Protein AF-0000000072196359 (afdb_homodimer)

Secondary struc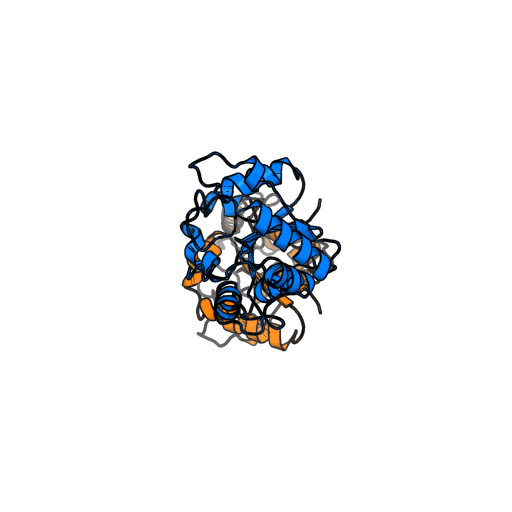ture (DSSP, 8-state):
--EEEEEEE--SS--HHHHHHHHTTTTSSEEEEEE--STT-STTS--HHHHHHHHHHHHHHHT-TTEEE--HHHHH--TT-PPPHHHHHHHHHHHTTTSEEEEEE-HHHHHTGGGSTTHHHHHHHSEEEE---SS---HHHHHHHHHTT---TTTS-HHHHHHHHHTTTT-------/--EEEEEEE--SS--HHHHHHHHTTTTSSEEEEEE-SS---STTS--HHHHHHHHHHHHHHHT-TTEEE--HHHHH--TT-PPPHHHHHHHHHHHTTTSEEEEEE-HHHHHTGGGSTTHHHHHHHSEEEE---SS---HHHHHHHHHTT---TTTS-HHHHHHHHHTTTT-------

Sequence (354 aa):
MKKIAIFGSAFNPPSLGHKSVIESLGHFDLVLLEPSIAHAWGKEMLDYPTRCKLVDAFIKDLGLSNVQRSNVEQALYQPGQSVTTYALLNKIQEIHSTDDLTFVIGPDNFFKFAKFYKAQEITERWTVMACPEKIKIRSTDIRKALMEGKDISAFTTLTVSELLLNEGLYRETLSGNMKKIAIFGSAFNPPSLGHKSVIESLGHFDLVLLEPSIAHAWGKEMLDYPTRCKLVDAFIKDLGLSNVQRSNVEQALYQPGQSVTTYALLNKIQEIHSTDDLTFVIGPDNFFKFAKFYKAQEITERWTVMACPEKIKIRSTDIRKALMEGKDISAFTTLTVSELLLNEGLYRETLSGN

InterPro domains:
  IPR004821 Cytidyltransferase-like domain [PF01467] (6-144)
  IPR005248 Nicotinate/nicotinamide nucleotide adenylyltransferase [PTHR39321] (1-171)
  IPR005248 Nicotinate/nicotinamide nucleotide adenylyltransferase [cd02165] (4-170)
  IPR014729 Rossmann-like alpha/beta/alpha sandwich fold [G3DSA:3.40.50.620] (1-177)

Radius of gyration: 23.65 Å; Cα contacts (8 Å, |Δi|>4): 579; chains: 2; bounding box: 36×83×62 Å

Solvent-accessible surface area (backbone atoms only — not comparable to full-atom values): 19510 Å² total; per-residue (Å²): 118,50,42,33,36,36,41,61,41,66,42,70,47,68,22,40,14,56,47,40,40,57,64,71,50,68,61,38,64,31,34,34,38,30,56,52,56,55,85,45,92,48,96,83,46,73,54,60,71,60,32,49,52,42,49,52,37,44,48,59,67,67,67,51,89,43,55,44,81,42,61,62,48,62,74,65,55,44,92,98,45,73,74,48,69,51,58,48,51,52,52,50,38,65,77,41,70,74,40,47,55,30,42,42,41,44,46,71,53,53,79,50,37,81,73,40,72,59,35,68,60,44,35,60,73,29,30,39,33,26,39,30,52,82,37,92,38,50,32,67,56,46,45,52,27,46,57,68,72,44,86,48,73,89,36,30,50,70,59,35,46,49,49,39,60,76,67,50,54,73,43,77,78,75,70,73,118,120,50,42,34,36,36,41,62,43,66,41,69,47,71,22,41,14,56,48,40,39,57,65,70,50,70,61,38,68,30,34,34,38,30,56,53,54,54,84,44,91,50,97,83,43,71,56,59,71,60,31,50,51,42,48,52,35,43,48,60,66,66,68,51,90,41,55,45,81,43,61,61,50,64,73,66,54,44,93,99,43,74,75,48,69,51,58,50,52,51,53,51,38,65,78,40,69,75,40,46,56,29,43,41,42,44,47,72,52,54,80,49,36,80,74,41,74,59,34,67,60,43,34,60,73,30,29,38,30,26,39,29,54,82,37,92,40,48,33,67,57,45,47,52,28,45,58,68,72,44,86,48,72,89,37,30,52,69,59,35,45,50,50,40,61,76,67,51,55,73,42,76,79,76,70,73,121

Nearest PDB structures (foldseek):
  3h05-assembly1_B  TM=9.492E-01  e=2.062E-27  Vibrio parahaemolyticus
  3h05-assembly1_A  TM=9.873E-01  e=2.155E-25  Vibrio parahaemolyticus
  4wso-assembly2_B  TM=8.526E-01  e=4.943E-08  Burkholderia thailandensis E264
  1nup-assembly1_A  TM=8.118E-01  e=1.049E-08  Homo sapiens
  8qe8-assembly1_2  TM=8.078E-01  e=8.286E-08  Homo sapiens

pLDDT: mean 92.7, std 12.67, range [29.12, 98.88]

Foldseek 3Di:
DFEEEEEEDQCQPPWVLNVQQVVVCLPGQAYEYEHFQPVPDDPSGDHPVVRVVLVVLQVVLSVRPRYDYDCQNVVVDDPPDGDFPVNSVVSVCVVVVPYAYEYEDEPVCVVVQVVGDPSVVCVVRHHYYYDYRPDPADSVNQLVCLQVVHDCPNIGGDSSSCSCVVVVPSHPPCPPD/DFEEEEEEDQCQPPWVLNVQQVVVCLPGQAYEYEHFQPVADDPSGDHPVVRVVLVVLQVVQSVRPRYDYDCQNVVVDDPPDGDFPVNSVVSVCVVVVPYAYEYEDEPVCVVVQVVGDCSVVCVVRHHYYYDYRPDPADSVNQLVCLQVVHDCPNIGGDSSSCCCVVVVPSHPPCPPD

Structure (mmCIF, N/CA/C/O backbone):
data_AF-0000000072196359-model_v1
#
loop_
_entity.id
_entity.type
_entity.pdbx_description
1 polymer 'nicotinate-nucleotide adenylyltransferase'
#
loop_
_atom_site.group_PDB
_atom_site.id
_atom_site.type_symbol
_atom_site.label_atom_id
_atom_site.label_alt_id
_atom_site.label_comp_id
_atom_site.label_asym_id
_atom_site.label_entity_id
_atom_site.label_seq_id
_atom_site.pdbx_PDB_ins_code
_atom_site.Cartn_x
_atom_site.Cartn_y
_atom_site.Cartn_z
_atom_site.occupancy
_atom_site.B_iso_or_equiv
_atom_site.auth_seq_id
_atom_site.auth_comp_id
_atom_site.auth_asym_id
_atom_site.auth_atom_id
_atom_site.pdbx_PDB_model_num
ATOM 1 N N . MET A 1 1 ? 19.078 1.503 -2.498 1 90.5 1 MET A N 1
ATOM 2 C CA . MET A 1 1 ? 17.797 2.098 -2.852 1 90.5 1 MET A CA 1
ATOM 3 C C . MET A 1 1 ? 16.844 2.074 -1.662 1 90.5 1 MET A C 1
ATOM 5 O O . MET A 1 1 ? 16.609 1.02 -1.069 1 90.5 1 MET A O 1
ATOM 9 N N . LYS A 1 2 ? 16.375 3.271 -1.238 1 96.75 2 LYS A N 1
ATOM 10 C CA . LYS A 1 2 ? 15.523 3.373 -0.06 1 96.75 2 LYS A CA 1
ATOM 11 C C . LYS A 1 2 ? 14.055 3.182 -0.429 1 96.75 2 LYS A C 1
ATOM 13 O O . LYS A 1 2 ? 13.648 3.457 -1.562 1 96.75 2 LYS A O 1
ATOM 18 N N . LYS A 1 3 ? 13.383 2.619 0.542 1 98.56 3 LYS A N 1
ATOM 19 C CA . LYS A 1 3 ? 11.922 2.602 0.49 1 98.56 3 LYS A CA 1
ATOM 20 C C . LYS A 1 3 ? 11.328 3.799 1.23 1 98.56 3 LYS A C 1
ATOM 22 O O . LYS A 1 3 ? 11.469 3.912 2.451 1 98.56 3 LYS A O 1
ATOM 27 N N . ILE A 1 4 ? 10.633 4.684 0.482 1 98.81 4 ILE A N 1
ATOM 28 C CA . ILE A 1 4 ? 10.141 5.93 1.057 1 98.81 4 ILE A CA 1
ATOM 29 C C . ILE A 1 4 ? 8.609 5.969 0.978 1 98.81 4 ILE A C 1
ATOM 31 O O . ILE A 1 4 ? 8.039 5.746 -0.089 1 98.81 4 ILE A O 1
ATOM 35 N N . ALA A 1 5 ? 7.965 6.164 2.072 1 98.88 5 ALA A N 1
ATOM 36 C CA . ALA A 1 5 ? 6.52 6.379 2.125 1 98.88 5 ALA A CA 1
ATOM 37 C C . ALA A 1 5 ? 6.191 7.867 2.201 1 98.88 5 ALA A C 1
ATOM 39 O O . ALA A 1 5 ? 6.812 8.609 2.963 1 98.88 5 ALA A O 1
ATOM 40 N N . ILE A 1 6 ? 5.293 8.312 1.372 1 98.88 6 ILE A N 1
ATOM 41 C CA . ILE A 1 6 ? 4.801 9.688 1.378 1 98.88 6 ILE A CA 1
ATOM 42 C C . ILE A 1 6 ? 3.363 9.719 1.886 1 98.88 6 ILE A C 1
ATOM 44 O O . ILE A 1 6 ? 2.471 9.125 1.281 1 98.88 6 ILE A O 1
ATOM 48 N N . PHE A 1 7 ? 3.158 10.352 2.965 1 98.5 7 PHE A N 1
ATOM 49 C CA . PHE A 1 7 ? 1.842 10.5 3.574 1 98.5 7 PHE A CA 1
ATOM 50 C C . PHE A 1 7 ? 1.408 11.961 3.582 1 98.5 7 PHE A C 1
ATOM 52 O O . PHE A 1 7 ? 1.9 12.75 4.387 1 98.5 7 PHE A O 1
ATOM 59 N N . GLY A 1 8 ? 0.539 12.289 2.676 1 96.12 8 GLY A N 1
ATOM 60 C CA . GLY A 1 8 ? 0.007 13.633 2.555 1 96.12 8 GLY A CA 1
ATOM 61 C C . GLY A 1 8 ? -1.323 13.82 3.262 1 96.12 8 GLY A C 1
ATOM 62 O O . GLY A 1 8 ? -2.17 12.922 3.242 1 96.12 8 GLY A O 1
ATOM 63 N N . SER A 1 9 ? -1.46 14.93 3.818 1 95 9 SER A N 1
ATOM 64 C CA . SER A 1 9 ? -2.705 15.305 4.48 1 95 9 SER A CA 1
ATOM 65 C C . SER A 1 9 ? -2.756 16.797 4.766 1 95 9 SER A C 1
ATOM 67 O O . SER A 1 9 ? -1.733 17.484 4.703 1 95 9 SER A O 1
ATOM 69 N N . ALA A 1 10 ? -3.967 17.297 5.098 1 93.31 10 ALA A N 1
ATOM 70 C CA . ALA A 1 10 ? -4.082 18.688 5.52 1 93.31 10 ALA A CA 1
ATOM 71 C C . ALA A 1 10 ? -3.443 18.906 6.887 1 93.31 10 ALA A C 1
ATOM 73 O O . ALA A 1 10 ? -2.922 19.984 7.176 1 93.31 10 ALA A O 1
ATOM 74 N N . PHE A 1 11 ? -3.496 17.922 7.785 1 96 11 PHE A N 1
ATOM 75 C CA . PHE A 1 11 ? -2.992 18.031 9.148 1 96 11 PHE A CA 1
ATOM 76 C C . PHE A 1 11 ? -3.557 19.25 9.844 1 96 11 PHE A C 1
ATOM 78 O O . PHE A 1 11 ? -2.807 20.062 10.398 1 96 11 PHE A O 1
ATOM 85 N N . ASN A 1 12 ? -4.902 19.25 9.945 1 95.06 12 ASN A N 1
ATOM 86 C CA . ASN A 1 12 ? -5.574 20.453 10.414 1 95.06 12 ASN A CA 1
ATOM 87 C C . ASN A 1 12 ? -6.434 20.188 11.641 1 95.06 12 ASN A C 1
ATOM 89 O O . ASN A 1 12 ? -7.633 20.469 11.641 1 95.06 12 ASN A O 1
ATOM 93 N N . PRO A 1 13 ? -5.992 19.75 12.664 1 97 13 PRO A N 1
ATOM 94 C CA . PRO A 1 13 ? -4.594 19.484 13.023 1 97 13 PRO A CA 1
ATOM 95 C C . PRO A 1 13 ? -4.246 18 12.977 1 97 13 PRO A C 1
ATOM 97 O O . PRO A 1 13 ? -5.109 17.172 12.688 1 97 13 PRO A O 1
ATOM 100 N N . PRO A 1 14 ? -2.953 17.656 13.227 1 98.31 14 PRO A N 1
ATOM 101 C CA . PRO A 1 14 ? -2.596 16.234 13.344 1 98.31 14 PRO A CA 1
ATOM 102 C C . PRO A 1 14 ? -3.346 15.531 14.477 1 98.31 14 PRO A C 1
ATOM 104 O O . PRO A 1 14 ? -3.541 16.109 15.547 1 98.31 14 PRO A O 1
ATOM 107 N N . SER A 1 15 ? -3.793 14.328 14.258 1 98.5 15 SER A N 1
ATOM 108 C CA . SER A 1 15 ? -4.609 13.562 15.188 1 98.5 15 SER A CA 1
ATOM 109 C C . SER A 1 15 ? -3.98 12.203 15.484 1 98.5 15 SER A C 1
ATOM 111 O O . SER A 1 15 ? -3.006 11.812 14.836 1 98.5 15 SER A O 1
ATOM 113 N N . LEU A 1 16 ? -4.562 11.523 16.484 1 98.5 16 LEU A N 1
ATOM 114 C CA . LEU A 1 16 ? -4.109 10.172 16.781 1 98.5 16 LEU A CA 1
ATOM 115 C C . LEU A 1 16 ? -4.477 9.211 15.664 1 98.5 16 LEU A C 1
ATOM 117 O O . LEU A 1 16 ? -3.896 8.125 15.555 1 98.5 16 LEU A O 1
ATOM 121 N N . GLY A 1 17 ? -5.465 9.547 14.844 1 97.62 17 GLY A N 1
ATOM 122 C CA . GLY A 1 17 ? -5.699 8.805 13.617 1 97.62 17 GLY A CA 1
ATOM 123 C C . GLY A 1 17 ? -4.504 8.805 12.68 1 97.62 17 GLY A C 1
ATOM 124 O O . GLY A 1 17 ? -4.086 7.746 12.203 1 97.62 17 GLY A O 1
ATOM 125 N N . HIS A 1 18 ? -3.924 10 12.469 1 98.25 18 HIS A N 1
ATOM 126 C CA . HIS A 1 18 ? -2.703 10.102 11.672 1 98.25 18 HIS A CA 1
ATOM 127 C C . HIS A 1 18 ? -1.574 9.289 12.297 1 98.25 18 HIS A C 1
ATOM 129 O O . HIS A 1 18 ? -0.842 8.594 11.586 1 98.25 18 HIS A O 1
ATOM 135 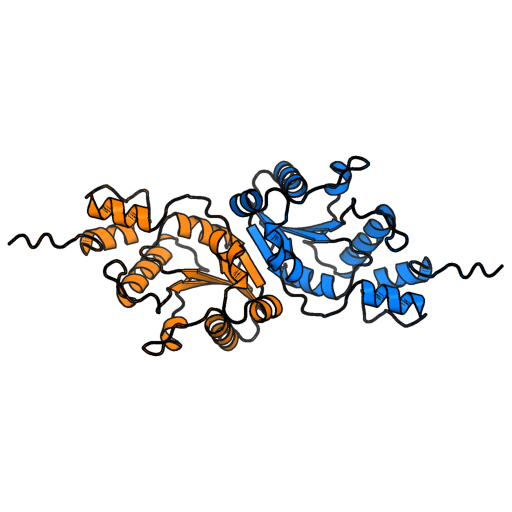N N . LYS A 1 19 ? -1.452 9.422 13.625 1 98.38 19 LYS A N 1
ATOM 136 C CA . LYS A 1 19 ? -0.413 8.703 14.352 1 98.38 19 LYS A CA 1
ATOM 137 C C . LYS A 1 19 ? -0.482 7.203 14.07 1 98.38 19 LYS A C 1
ATOM 139 O O . LYS A 1 19 ? 0.544 6.566 13.82 1 98.38 19 LYS A O 1
ATOM 144 N N . SER A 1 20 ? -1.706 6.691 14.133 1 97.5 20 SER A N 1
ATOM 145 C CA . SER A 1 20 ? -1.872 5.258 13.938 1 97.5 20 SER A CA 1
ATOM 146 C C . SER A 1 20 ? -1.405 4.828 12.555 1 97.5 20 SER A C 1
ATOM 148 O O . SER A 1 20 ? -0.82 3.754 12.398 1 97.5 20 SER A O 1
ATOM 150 N N . VAL A 1 21 ? -1.625 5.633 11.531 1 97.69 21 VAL A N 1
ATOM 151 C CA . VAL A 1 21 ? -1.174 5.34 10.18 1 97.69 21 VAL A CA 1
ATOM 152 C C . VAL A 1 21 ? 0.351 5.387 10.117 1 97.69 21 VAL A C 1
ATOM 154 O O . VAL A 1 21 ? 0.988 4.449 9.633 1 97.69 21 VAL A O 1
ATOM 157 N N . ILE A 1 22 ? 0.934 6.422 10.641 1 98.38 22 ILE A N 1
ATOM 158 C CA . ILE A 1 22 ? 2.375 6.645 10.578 1 98.38 22 ILE A CA 1
ATOM 159 C C . ILE A 1 22 ? 3.104 5.516 11.305 1 98.38 22 ILE A C 1
ATOM 161 O O . ILE A 1 22 ? 4.121 5.012 10.812 1 98.38 22 ILE A O 1
ATOM 165 N N . GLU A 1 23 ? 2.572 5.094 12.414 1 96.94 23 GLU A N 1
ATOM 166 C CA . GLU A 1 23 ? 3.189 4.027 13.203 1 96.94 23 GLU A CA 1
ATOM 167 C C . GLU A 1 23 ? 3.17 2.705 12.445 1 96.94 23 GLU A C 1
ATOM 169 O O . GLU A 1 23 ? 4.012 1.834 12.68 1 96.94 23 GLU A O 1
ATOM 174 N N . SER A 1 24 ? 2.244 2.535 11.555 1 96.5 24 SER A N 1
ATOM 175 C CA . SER A 1 24 ? 2.162 1.307 10.773 1 96.5 24 SER A CA 1
ATOM 176 C C . SER A 1 24 ? 3.211 1.287 9.672 1 96.5 24 SER A C 1
ATOM 178 O O . SER A 1 24 ? 3.41 0.262 9.016 1 96.5 24 SER A O 1
ATOM 180 N N . LEU A 1 25 ? 3.949 2.369 9.445 1 98 25 LEU A N 1
ATOM 181 C CA . LEU A 1 25 ? 4.879 2.518 8.336 1 98 25 LEU A CA 1
ATOM 182 C C . LEU A 1 25 ? 6.32 2.352 8.805 1 98 25 LEU A C 1
ATOM 184 O O . LEU A 1 25 ? 7.25 2.854 8.164 1 98 25 LEU A O 1
ATOM 188 N N . GLY A 1 26 ? 6.527 1.638 9.914 1 96.75 26 GLY A N 1
ATOM 189 C CA . GLY A 1 26 ? 7.844 1.48 10.508 1 96.75 26 GLY A CA 1
ATOM 190 C C . GLY A 1 26 ? 8.805 0.686 9.641 1 96.75 26 GLY A C 1
ATOM 191 O O . GLY A 1 26 ? 10.016 0.741 9.836 1 96.75 26 GLY A O 1
ATOM 192 N N . HIS A 1 27 ? 8.312 -0.068 8.688 1 97.12 27 HIS A N 1
ATOM 193 C CA . HIS A 1 27 ? 9.141 -0.92 7.84 1 97.12 27 HIS A CA 1
ATOM 194 C C . HIS A 1 27 ? 9.664 -0.155 6.625 1 97.12 27 HIS A C 1
ATOM 196 O O . HIS A 1 27 ? 10.344 -0.725 5.773 1 97.12 27 HIS A O 1
ATOM 202 N N . PHE A 1 28 ? 9.398 1.134 6.504 1 98.44 28 PHE A N 1
ATOM 203 C CA . PHE A 1 28 ? 9.984 2.002 5.488 1 98.44 28 PHE A CA 1
ATOM 204 C C . PHE A 1 28 ? 11.25 2.662 6.004 1 98.44 28 PHE A C 1
ATOM 206 O O . PHE A 1 28 ? 11.383 2.912 7.203 1 98.44 28 PHE A O 1
ATOM 213 N N . ASP A 1 29 ? 12.172 2.943 5.059 1 98.56 29 ASP A N 1
ATOM 214 C CA . ASP A 1 29 ? 13.414 3.623 5.418 1 98.56 29 ASP A CA 1
ATOM 215 C C . ASP A 1 29 ? 13.148 5.078 5.801 1 98.56 29 ASP A C 1
ATOM 217 O O . ASP A 1 29 ? 13.867 5.645 6.625 1 98.56 29 ASP A O 1
ATOM 221 N N . LEU A 1 30 ? 12.18 5.637 5.195 1 98.69 30 LEU A N 1
ATOM 222 C CA . LEU A 1 30 ? 11.828 7.043 5.387 1 98.69 30 LEU A CA 1
ATOM 223 C C . LEU A 1 30 ? 10.344 7.27 5.16 1 98.69 30 LEU A C 1
ATOM 225 O O . LEU A 1 30 ? 9.766 6.727 4.215 1 98.69 30 LEU A O 1
ATOM 229 N N . VAL A 1 31 ? 9.758 7.996 6.074 1 98.88 31 VAL A N 1
ATOM 230 C CA . VAL A 1 31 ? 8.367 8.43 5.941 1 98.88 31 VAL A CA 1
ATOM 231 C C . VAL A 1 31 ? 8.312 9.953 5.852 1 98.88 31 VAL A C 1
ATOM 233 O O . VAL A 1 31 ? 8.742 10.648 6.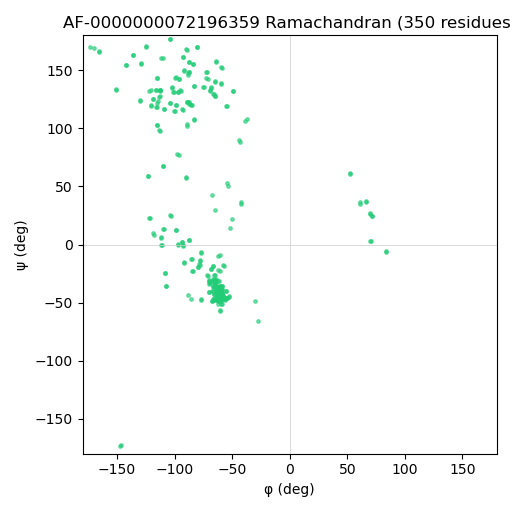77 1 98.88 31 VAL A O 1
ATOM 236 N N . LEU A 1 32 ? 7.812 10.445 4.742 1 98.88 32 LEU A N 1
ATOM 237 C CA . LEU A 1 32 ? 7.66 11.875 4.523 1 98.88 32 LEU A CA 1
ATOM 238 C C . LEU A 1 32 ? 6.219 12.312 4.766 1 98.88 32 LEU A C 1
ATOM 240 O O . LEU A 1 32 ? 5.305 11.883 4.062 1 98.88 32 LEU A O 1
ATOM 244 N N . LEU A 1 33 ? 6.016 13.125 5.766 1 98.81 33 LEU A N 1
ATOM 245 C CA . LEU A 1 33 ? 4.719 13.758 5.969 1 98.81 33 LEU A CA 1
ATOM 246 C C . LEU A 1 33 ? 4.605 15.039 5.148 1 98.81 33 LEU A C 1
ATOM 248 O O . LEU A 1 33 ? 5.398 15.961 5.32 1 98.81 33 LEU A O 1
ATOM 252 N N . GLU A 1 34 ? 3.654 15.094 4.262 1 98 34 GLU A N 1
ATOM 253 C CA . GLU A 1 34 ? 3.488 16.219 3.352 1 98 34 GLU A CA 1
ATOM 254 C C . GLU A 1 34 ? 2.207 17 3.656 1 98 34 GLU A C 1
ATOM 256 O O . GLU A 1 34 ? 1.123 16.609 3.215 1 98 34 GLU A O 1
ATOM 261 N N . PRO A 1 35 ? 2.299 18.125 4.41 1 96.12 35 PRO A N 1
ATOM 262 C CA . PRO A 1 35 ? 1.111 18.969 4.566 1 96.12 35 PRO A CA 1
ATOM 263 C C . PRO A 1 35 ? 0.658 19.594 3.252 1 96.12 35 PRO A C 1
ATOM 265 O O . PRO A 1 35 ? 1.469 20.188 2.535 1 96.12 35 PRO A O 1
ATOM 268 N N . SER A 1 36 ? -0.571 19.438 2.934 1 92.44 36 SER A N 1
ATOM 269 C CA . SER A 1 36 ? -1.094 20 1.693 1 92.44 36 SER A CA 1
ATOM 270 C C . SER A 1 36 ? -1.147 21.516 1.758 1 92.44 36 SER A C 1
ATOM 272 O O . SER A 1 36 ? -1.484 22.094 2.797 1 92.44 36 SER A O 1
ATOM 274 N N . ILE A 1 37 ? -0.666 22.172 0.772 1 85.81 37 ILE A N 1
ATOM 275 C CA . ILE A 1 37 ? -0.598 23.625 0.787 1 85.81 37 ILE A CA 1
ATOM 276 C C . ILE A 1 37 ? -1.919 24.219 0.29 1 85.81 37 ILE A C 1
ATOM 278 O O . ILE A 1 37 ? -2.357 25.266 0.763 1 85.81 37 ILE A O 1
ATOM 282 N N . ALA A 1 38 ? -2.568 23.672 -0.992 1 65.5 38 ALA A N 1
ATOM 283 C CA . ALA A 1 38 ? -3.641 24.375 -1.694 1 65.5 38 ALA A CA 1
ATOM 284 C C . ALA A 1 38 ? -4.875 24.516 -0.811 1 65.5 38 ALA A C 1
ATOM 286 O O . ALA A 1 38 ? -5.668 25.453 -0.979 1 65.5 38 ALA A O 1
ATOM 287 N N . HIS A 1 39 ? -5.5 23.469 -0.11 1 55.03 39 HIS A N 1
ATOM 288 C CA . HIS A 1 39 ? -6.914 23.719 0.155 1 55.03 39 HIS A CA 1
ATOM 289 C C . HIS A 1 39 ? -7.098 24.906 1.086 1 55.03 39 HIS A C 1
ATOM 291 O O . HIS A 1 39 ? -7.504 24.75 2.238 1 55.03 39 HIS A O 1
ATOM 297 N N . ALA A 1 40 ? -6.309 25.594 0.965 1 47.16 40 ALA A N 1
ATOM 298 C CA . ALA A 1 40 ? -6.195 26.828 1.752 1 47.16 40 ALA A CA 1
ATOM 299 C C . ALA A 1 4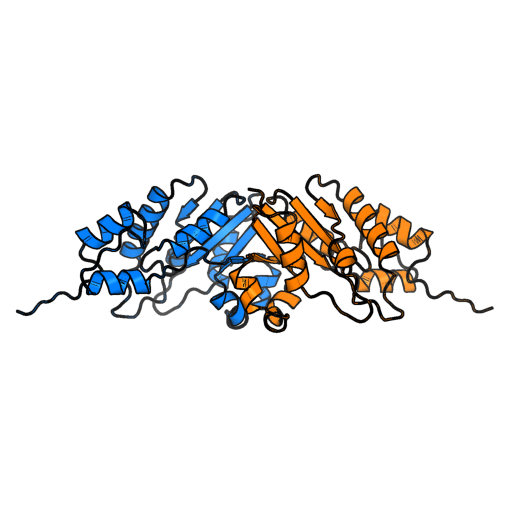0 ? -7.57 27.344 2.15 1 47.16 40 ALA A C 1
ATOM 301 O O . ALA A 1 40 ? -7.793 27.703 3.311 1 47.16 40 ALA A O 1
ATOM 302 N N . TRP A 1 41 ? -8.664 27.469 1.137 1 48.28 41 TRP A N 1
ATOM 303 C CA . TRP A 1 41 ? -9.492 28.672 1.141 1 48.28 41 TRP A CA 1
ATOM 304 C C . TRP A 1 41 ? -10.789 28.438 1.918 1 48.28 41 TRP A C 1
ATOM 306 O O . TRP A 1 41 ? -11.508 27.469 1.661 1 48.28 41 TRP A O 1
ATOM 316 N N . GLY A 1 42 ? -10.562 28.484 3.311 1 53.62 42 GLY A N 1
ATOM 317 C CA . GLY A 1 42 ? -11.742 28.797 4.105 1 53.62 42 GLY A CA 1
ATOM 318 C C . GLY A 1 42 ? -11.414 29.078 5.562 1 53.62 42 GLY A C 1
ATOM 319 O O . GLY A 1 42 ? -10.25 29.047 5.961 1 53.62 42 GLY A O 1
ATOM 320 N N . LYS A 1 43 ? -12.359 29.562 6.23 1 58.47 43 LYS A N 1
ATOM 321 C CA . LYS A 1 43 ? -12.312 30.062 7.602 1 58.47 43 LYS A CA 1
ATOM 322 C C . LYS A 1 43 ? -11.906 28.969 8.578 1 58.47 43 LYS A C 1
ATOM 324 O O . LYS A 1 43 ? -11.297 29.234 9.617 1 58.47 43 LYS A O 1
ATOM 329 N N . GLU A 1 44 ? -11.844 27.641 8.062 1 73.56 44 GLU A N 1
ATOM 330 C CA . GLU A 1 44 ? -11.641 26.594 9.062 1 73.56 44 GLU A CA 1
ATOM 331 C C . GLU A 1 44 ? -10.266 25.953 8.906 1 73.56 44 GLU A C 1
ATOM 333 O O . GLU A 1 44 ? -9.844 25.156 9.75 1 73.56 44 GLU A O 1
ATOM 338 N N . MET A 1 45 ? -9.5 26.469 8.055 1 85.62 45 MET A N 1
ATOM 339 C CA . MET A 1 45 ? -8.18 25.875 7.875 1 85.62 45 MET A CA 1
ATOM 340 C C . MET A 1 45 ? -7.082 26.844 8.305 1 85.62 45 MET A C 1
ATOM 342 O O . MET A 1 45 ? -7.055 28 7.867 1 85.62 45 MET A O 1
ATOM 346 N N . LEU A 1 46 ? -6.277 26.328 9.258 1 91.69 46 LEU A N 1
ATOM 347 C CA . LEU A 1 46 ? -5.105 27.109 9.648 1 91.69 46 LEU A CA 1
ATOM 348 C C . LEU A 1 46 ? -4.188 27.344 8.461 1 91.69 46 LEU A C 1
ATOM 350 O O . LEU A 1 46 ? -4.195 26.578 7.496 1 91.69 46 LEU A O 1
ATOM 354 N N . ASP A 1 47 ? -3.465 28.453 8.547 1 91.31 47 ASP A N 1
ATOM 355 C CA . ASP A 1 47 ? -2.529 28.734 7.461 1 91.31 47 ASP A CA 1
ATOM 356 C C . ASP A 1 47 ? -1.433 27.672 7.391 1 91.31 47 ASP A C 1
ATOM 358 O O . ASP A 1 47 ? -1.21 26.938 8.352 1 91.31 47 ASP A O 1
ATOM 362 N N . TYR A 1 48 ? -0.832 27.547 6.223 1 92.75 48 TYR A N 1
ATOM 363 C CA . TYR A 1 48 ? 0.149 26.5 5.926 1 92.75 48 TYR A CA 1
ATOM 364 C C . TYR A 1 48 ? 1.3 26.531 6.922 1 92.75 48 TYR A C 1
ATOM 366 O O . TYR A 1 48 ? 1.67 25.5 7.488 1 92.75 48 TYR A O 1
ATOM 374 N N . PRO A 1 49 ? 1.952 27.719 7.27 1 94.62 49 PRO A N 1
ATOM 375 C CA . PRO A 1 49 ? 3.057 27.734 8.227 1 94.62 49 PRO A CA 1
ATOM 376 C C . PRO A 1 49 ? 2.654 27.188 9.602 1 94.62 49 PRO A C 1
ATOM 378 O O . PRO A 1 49 ? 3.426 26.469 10.234 1 94.62 49 PRO A O 1
ATOM 381 N N . THR A 1 50 ? 1.453 27.578 10.07 1 95.25 50 THR A N 1
ATOM 382 C CA . THR A 1 50 ? 0.975 27.078 11.359 1 95.25 50 THR A CA 1
ATOM 383 C C . THR A 1 50 ? 0.802 25.562 11.328 1 95.25 50 THR A C 1
ATOM 385 O O . THR A 1 50 ? 1.182 24.875 12.273 1 95.25 50 THR A O 1
ATOM 388 N N . ARG A 1 51 ? 0.265 25.078 10.289 1 96.25 51 ARG A N 1
ATOM 389 C CA . ARG A 1 51 ? 0.075 23.641 10.172 1 96.25 51 ARG A CA 1
ATOM 390 C C . ARG A 1 51 ? 1.415 22.906 10.102 1 96.25 51 ARG A C 1
ATOM 392 O O . ARG A 1 51 ? 1.569 21.828 10.656 1 96.25 51 ARG A O 1
ATOM 399 N N . CYS A 1 52 ? 2.387 23.469 9.469 1 97.25 52 CYS A N 1
ATOM 400 C CA . CYS A 1 52 ? 3.729 22.906 9.445 1 97.25 52 CYS A CA 1
ATOM 401 C C . CYS A 1 52 ? 4.312 22.812 10.852 1 97.25 52 CYS A C 1
ATOM 403 O O . CYS A 1 52 ? 4.934 21.812 11.203 1 97.25 52 CYS A O 1
ATOM 405 N N . LYS A 1 53 ? 4.098 23.891 11.562 1 97.94 53 LYS A N 1
ATOM 406 C CA . LYS A 1 53 ? 4.551 23.891 12.953 1 97.94 53 LYS A CA 1
ATOM 407 C C . LYS A 1 53 ? 3.914 22.766 13.75 1 97.94 53 LYS A C 1
ATOM 409 O O . LYS A 1 53 ? 4.586 22.094 14.539 1 97.94 53 LYS A O 1
ATOM 414 N N . LEU A 1 54 ? 2.637 22.562 13.547 1 98.44 54 LEU A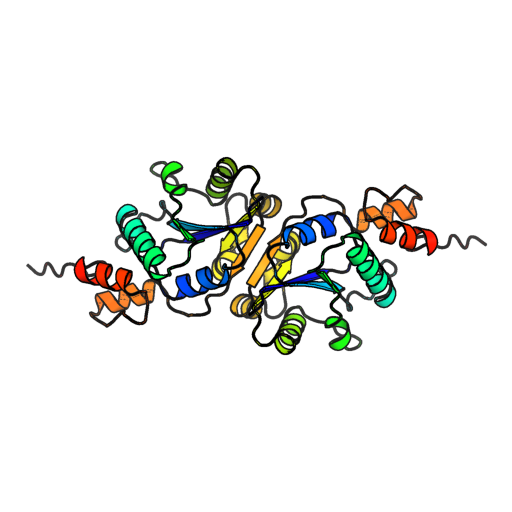 N 1
ATOM 415 C CA . LEU A 1 54 ? 1.927 21.484 14.219 1 98.44 54 LEU A CA 1
ATOM 416 C C . LEU A 1 54 ? 2.473 20.125 13.797 1 98.44 54 LEU A C 1
ATOM 418 O O . LEU A 1 54 ? 2.627 19.234 14.633 1 98.44 54 LEU A O 1
ATOM 422 N N . VAL A 1 55 ? 2.793 19.953 12.547 1 98.69 55 VAL A N 1
ATOM 423 C CA . VAL A 1 55 ? 3.326 18.688 12.047 1 98.69 55 VAL A CA 1
ATOM 424 C C . VAL A 1 55 ? 4.707 18.438 12.641 1 98.69 55 VAL A C 1
ATOM 426 O O . VAL A 1 55 ? 5.031 17.312 13.023 1 98.69 55 VAL A O 1
ATOM 429 N N . ASP A 1 56 ? 5.504 19.5 12.734 1 98.81 56 ASP A N 1
ATOM 430 C CA . ASP A 1 56 ? 6.824 19.359 13.344 1 98.81 56 ASP A CA 1
ATOM 431 C C . ASP A 1 56 ? 6.707 18.906 14.797 1 98.81 56 ASP A C 1
ATOM 433 O O . ASP A 1 56 ? 7.445 18.031 15.242 1 98.81 56 ASP A O 1
ATOM 437 N N . ALA A 1 57 ? 5.844 19.531 15.492 1 98.81 57 ALA A N 1
ATOM 438 C CA . ALA A 1 57 ? 5.598 19.125 16.875 1 98.81 57 ALA A CA 1
ATOM 439 C C . ALA A 1 57 ? 5.109 17.688 16.953 1 98.81 57 ALA A C 1
ATOM 441 O O . ALA A 1 57 ? 5.516 16.938 17.844 1 98.81 57 ALA A O 1
ATOM 442 N N . PHE A 1 58 ? 4.203 17.328 16.062 1 98.81 58 PHE A N 1
ATOM 443 C CA . PHE A 1 58 ? 3.652 15.977 15.969 1 98.81 58 PHE A CA 1
ATOM 444 C C . PHE A 1 58 ? 4.762 14.953 15.773 1 98.81 58 PHE A C 1
ATOM 446 O O . PHE A 1 58 ? 4.816 13.945 16.469 1 98.81 58 PHE A O 1
ATOM 453 N N . ILE A 1 59 ? 5.68 15.234 14.859 1 98.81 59 ILE A N 1
ATOM 454 C CA . ILE A 1 59 ? 6.801 14.352 14.547 1 98.81 59 ILE A CA 1
ATOM 455 C C . ILE A 1 59 ? 7.695 14.195 15.781 1 98.81 59 ILE A C 1
ATOM 457 O O . ILE A 1 59 ? 8.117 13.086 16.109 1 98.81 59 ILE A O 1
ATOM 461 N N . LYS A 1 60 ? 7.98 15.289 16.391 1 98.44 60 LYS A N 1
ATOM 462 C CA . LYS A 1 60 ? 8.789 15.25 17.609 1 98.44 60 LYS A CA 1
ATOM 463 C C . LYS A 1 60 ? 8.148 14.344 18.656 1 98.44 60 LYS A C 1
ATOM 465 O O . LYS A 1 60 ? 8.828 13.523 19.281 1 98.44 60 LYS A O 1
ATOM 470 N N . ASP A 1 61 ? 6.883 14.484 18.844 1 98.75 61 ASP A N 1
ATOM 471 C CA . ASP A 1 61 ? 6.145 13.703 19.828 1 98.75 61 ASP A CA 1
ATOM 472 C C . ASP A 1 61 ? 6.172 12.211 19.484 1 98.75 61 ASP A C 1
ATOM 474 O O . ASP A 1 61 ? 6.188 11.359 20.375 1 98.75 61 ASP A O 1
ATOM 478 N N . LEU A 1 62 ? 6.066 11.906 18.203 1 98.12 62 LEU A N 1
ATOM 479 C CA . LEU A 1 62 ? 6.074 10.516 17.766 1 98.12 62 LEU A CA 1
ATOM 480 C C . LEU A 1 62 ? 7.387 9.836 18.141 1 98.12 62 LEU A C 1
ATOM 482 O O . LEU A 1 62 ? 7.41 8.641 18.422 1 98.12 62 LEU A O 1
ATOM 486 N N . GLY A 1 63 ? 8.461 10.555 18.016 1 98 63 GLY A N 1
ATOM 487 C CA . GLY A 1 63 ? 9.766 10.047 18.391 1 98 63 GLY A CA 1
ATOM 488 C C . GLY A 1 63 ? 10.289 8.984 17.438 1 98 63 GLY A C 1
ATOM 489 O O . GLY A 1 63 ? 11.016 8.07 17.859 1 98 63 GLY A O 1
ATOM 490 N N . LEU A 1 64 ? 9.852 8.984 16.25 1 97.44 64 LEU A N 1
ATOM 491 C CA . LEU A 1 64 ? 10.289 8.039 15.234 1 97.44 64 LEU A CA 1
ATOM 492 C C . LEU A 1 64 ? 11.422 8.633 14.391 1 97.44 64 LEU A C 1
ATOM 494 O O . LEU A 1 64 ? 11.305 9.742 13.883 1 97.44 64 LEU A O 1
ATOM 498 N N . SER A 1 65 ? 12.461 7.895 14.195 1 97.56 65 SER A N 1
ATOM 499 C CA . SER A 1 65 ? 13.664 8.414 13.547 1 97.56 65 SER A CA 1
ATOM 500 C C . SER A 1 65 ? 13.5 8.461 12.031 1 97.56 65 SER A C 1
ATOM 502 O O . SER A 1 65 ? 14.25 9.156 11.344 1 97.56 65 SER A O 1
ATOM 504 N N . ASN A 1 66 ? 12.562 7.719 11.539 1 98.25 66 ASN A N 1
ATOM 505 C CA . ASN A 1 66 ? 12.438 7.633 10.086 1 98.25 66 ASN A CA 1
ATOM 506 C C . ASN A 1 66 ? 11.344 8.562 9.555 1 98.25 66 ASN A C 1
ATOM 508 O O . ASN A 1 66 ? 10.883 8.398 8.43 1 98.25 66 ASN A O 1
ATOM 512 N N . VAL A 1 67 ? 10.852 9.469 10.359 1 98.81 67 VAL A N 1
ATOM 513 C CA . VAL A 1 67 ? 9.758 10.344 9.953 1 98.81 67 VAL A CA 1
ATOM 514 C C . VAL A 1 67 ? 10.25 11.781 9.844 1 98.81 67 VAL A C 1
ATOM 516 O O . VAL A 1 67 ? 10.938 12.281 10.742 1 98.81 67 VAL A O 1
ATOM 519 N N . GLN A 1 68 ? 9.914 12.422 8.75 1 98.56 68 GLN A N 1
ATOM 520 C CA . GLN A 1 68 ? 10.266 13.82 8.516 1 98.56 68 GLN A CA 1
ATOM 521 C C . GLN A 1 68 ? 9.133 14.562 7.805 1 98.56 68 GLN A C 1
ATOM 523 O O . GLN A 1 68 ? 8.312 13.945 7.117 1 98.56 68 GLN A O 1
ATOM 528 N N . ARG A 1 69 ? 9.133 15.852 8.023 1 98.69 69 ARG A N 1
ATOM 529 C CA . ARG A 1 69 ? 8.188 16.656 7.258 1 98.69 69 ARG A CA 1
ATOM 530 C C . ARG A 1 69 ? 8.742 17 5.879 1 98.69 69 ARG A C 1
ATOM 532 O O . ARG A 1 69 ? 9.93 17.297 5.738 1 98.69 69 ARG A O 1
ATOM 539 N N . SER A 1 70 ? 7.91 16.875 4.898 1 98.19 70 SER A N 1
ATOM 540 C CA . SER A 1 70 ? 8.227 17.281 3.539 1 98.19 70 SER A CA 1
ATOM 541 C C . SER A 1 70 ? 7.629 18.656 3.225 1 98.19 70 SER A C 1
ATOM 543 O O . SER A 1 70 ? 6.516 18.969 3.654 1 98.19 70 SER A O 1
ATOM 545 N N . ASN A 1 71 ? 8.273 19.5 2.475 1 95.94 71 ASN A N 1
ATOM 546 C CA . ASN A 1 71 ? 7.77 20.812 2.049 1 95.94 71 ASN A CA 1
ATOM 547 C C . ASN A 1 71 ? 7.73 20.922 0.527 1 95.94 71 ASN A C 1
ATOM 549 O O . ASN A 1 71 ? 7.812 22.016 -0.019 1 95.94 71 ASN A O 1
ATOM 553 N N . VAL A 1 72 ? 7.68 19.844 -0.106 1 96.75 72 VAL A N 1
ATOM 554 C CA . VAL A 1 72 ? 7.742 19.797 -1.563 1 96.75 72 VAL A CA 1
ATOM 555 C C . VAL A 1 72 ? 6.527 20.516 -2.15 1 96.75 72 VAL A C 1
ATOM 557 O O . VAL A 1 72 ? 6.637 21.203 -3.168 1 96.75 72 VAL A O 1
ATOM 560 N N . GLU A 1 73 ? 5.395 20.344 -1.539 1 94.12 73 GLU A N 1
ATOM 561 C CA . GLU A 1 73 ? 4.215 21.047 -2.043 1 94.12 73 GLU A CA 1
ATOM 562 C C . GLU A 1 73 ? 4.41 22.547 -2.002 1 94.12 73 GLU A C 1
ATOM 564 O O . GLU A 1 73 ? 3.945 23.266 -2.889 1 94.12 73 GLU A O 1
ATOM 569 N N . GLN A 1 74 ? 5.039 23.016 -0.944 1 92.5 74 GLN A N 1
ATOM 570 C CA . GLN A 1 74 ? 5.324 24.438 -0.854 1 92.5 74 GLN A CA 1
ATOM 571 C C . GLN A 1 74 ? 6.188 24.906 -2.025 1 92.5 74 GLN A C 1
ATOM 573 O O . GLN A 1 74 ? 5.949 25.984 -2.59 1 92.5 74 GLN A O 1
ATOM 578 N N . ALA A 1 75 ? 7.09 24.109 -2.4 1 92.38 75 ALA A N 1
ATOM 579 C CA . ALA A 1 75 ? 8 24.438 -3.494 1 92.38 75 ALA A CA 1
ATOM 580 C C . ALA A 1 75 ? 7.273 24.422 -4.836 1 92.38 75 ALA A C 1
ATOM 582 O O . ALA A 1 75 ? 7.641 25.156 -5.762 1 92.38 75 ALA A O 1
ATOM 583 N N . LEU A 1 76 ? 6.234 23.656 -4.949 1 93.69 76 LEU A N 1
ATOM 584 C CA . LEU A 1 76 ? 5.5 23.484 -6.199 1 93.69 76 LEU A CA 1
ATOM 585 C C . LEU A 1 76 ? 4.352 24.484 -6.297 1 93.69 76 LEU A C 1
ATOM 587 O O . LEU A 1 76 ? 3.801 24.703 -7.383 1 93.69 76 LEU A O 1
ATOM 591 N N . TYR A 1 77 ? 4.09 25.031 -5.195 1 90.19 77 TYR A N 1
ATOM 592 C CA . TYR A 1 77 ? 2.879 25.844 -5.102 1 90.19 77 TYR A CA 1
ATOM 593 C C . TYR A 1 77 ? 2.98 27.078 -5.98 1 90.19 77 TYR A C 1
ATOM 595 O O . TYR A 1 77 ? 4.008 27.766 -5.984 1 90.19 77 TYR A O 1
ATOM 603 N N . GLN A 1 78 ? 1.968 27.266 -6.754 1 86.19 78 GLN A N 1
ATOM 604 C CA . GLN A 1 78 ? 1.713 28.5 -7.484 1 86.19 78 GLN A CA 1
ATOM 605 C C . GLN A 1 78 ? 0.351 29.078 -7.121 1 86.19 78 GLN A C 1
ATOM 607 O O . GLN A 1 78 ? -0.647 28.359 -7.07 1 86.19 78 GLN A O 1
ATOM 612 N N . PRO A 1 79 ? 0.345 30.359 -6.84 1 81.38 79 PRO A N 1
ATOM 613 C CA . PRO A 1 79 ? -0.918 30.969 -6.422 1 81.38 79 PRO A CA 1
ATOM 614 C C . PRO A 1 79 ? -2.076 30.625 -7.359 1 81.38 79 PRO A C 1
ATOM 616 O O . PRO A 1 79 ? -1.926 30.703 -8.578 1 81.38 79 PRO A O 1
ATOM 619 N N . GLY A 1 80 ? -3.15 30.234 -6.773 1 78.06 80 GLY A N 1
ATOM 620 C CA . GLY A 1 80 ? -4.352 29.938 -7.539 1 78.06 80 GLY A CA 1
ATOM 621 C C . GLY A 1 80 ? -4.367 28.547 -8.125 1 78.06 80 GLY A C 1
ATOM 622 O O . GLY A 1 80 ? -5.34 28.141 -8.766 1 78.06 80 GLY A O 1
ATOM 623 N N . GLN A 1 81 ? -3.277 27.875 -7.965 1 81.38 81 GLN A N 1
ATOM 624 C CA . GLN A 1 81 ? -3.217 26.531 -8.523 1 81.38 81 GLN A CA 1
ATOM 625 C C . GLN A 1 81 ? -3.076 25.484 -7.422 1 81.38 81 GLN A C 1
ATOM 627 O O . GLN A 1 81 ? -2.463 25.734 -6.383 1 81.38 81 GLN A O 1
ATOM 632 N N . SER A 1 82 ? -3.721 24.375 -7.637 1 85.44 82 SER A N 1
ATOM 633 C CA . SER A 1 82 ? -3.545 23.266 -6.719 1 85.44 82 SER A CA 1
ATOM 634 C C . SER A 1 82 ? -2.363 22.391 -7.129 1 85.44 82 SER A C 1
ATOM 636 O O . SER A 1 82 ? -2.025 22.312 -8.312 1 85.44 82 SER A O 1
ATOM 638 N N . VAL A 1 83 ? -1.749 21.891 -6.168 1 92 83 VAL A N 1
ATOM 639 C CA . VAL A 1 83 ? -0.69 20.922 -6.438 1 92 83 VAL A CA 1
ATOM 640 C C . VAL A 1 83 ? -1.285 19.516 -6.535 1 92 83 VAL A C 1
ATOM 642 O O . VAL A 1 83 ? -1.93 19.047 -5.594 1 92 83 VAL A O 1
ATOM 645 N N . THR A 1 84 ? -1.081 18.891 -7.621 1 94.56 84 THR A N 1
ATOM 646 C CA . THR A 1 84 ? -1.635 17.547 -7.809 1 94.56 84 THR A CA 1
ATOM 647 C C . THR A 1 84 ? -0.718 16.5 -7.195 1 94.56 84 THR A C 1
ATOM 649 O O . THR A 1 84 ? 0.482 16.734 -7.031 1 94.56 84 THR A O 1
ATOM 652 N N . THR A 1 85 ? -1.273 15.383 -6.848 1 96.81 85 THR A N 1
ATOM 653 C CA . THR A 1 85 ? -0.49 14.25 -6.371 1 96.81 85 THR A CA 1
ATOM 654 C C . THR A 1 85 ? 0.577 13.867 -7.395 1 96.81 85 THR A C 1
ATOM 656 O O . THR A 1 85 ? 1.713 13.562 -7.027 1 96.81 85 THR A O 1
ATOM 659 N N . TYR A 1 86 ? 0.228 13.914 -8.656 1 97.94 86 TYR A N 1
ATOM 660 C CA . TYR A 1 86 ? 1.163 13.586 -9.727 1 97.94 86 TYR A CA 1
ATOM 661 C C . TYR A 1 86 ? 2.375 14.508 -9.695 1 97.94 86 TYR A C 1
ATOM 663 O O . TYR A 1 86 ? 3.518 14.047 -9.766 1 97.94 86 TYR A O 1
ATOM 671 N N . ALA A 1 87 ? 2.131 15.789 -9.594 1 97 87 ALA A N 1
ATOM 672 C CA . ALA A 1 87 ? 3.215 16.766 -9.539 1 97 87 ALA A CA 1
ATOM 673 C C . ALA A 1 87 ? 4.078 16.562 -8.297 1 97 87 ALA A C 1
ATOM 675 O O . ALA A 1 87 ? 5.305 16.641 -8.367 1 97 87 ALA A O 1
ATOM 676 N N . LEU A 1 88 ? 3.393 16.312 -7.199 1 97.56 88 LEU A N 1
ATOM 677 C CA . LEU A 1 88 ? 4.09 16.078 -5.941 1 97.56 88 LEU A CA 1
ATOM 678 C C . LEU A 1 88 ? 5.027 14.875 -6.055 1 97.56 88 LEU A C 1
ATOM 680 O O . LEU A 1 88 ? 6.215 14.977 -5.73 1 97.56 88 LEU A O 1
ATOM 684 N N . LEU A 1 89 ? 4.527 13.75 -6.531 1 98.44 89 LEU A N 1
ATOM 685 C CA . LEU A 1 89 ? 5.301 12.516 -6.605 1 98.44 89 LEU A CA 1
ATOM 686 C C . LEU A 1 89 ? 6.445 12.648 -7.605 1 98.44 89 LEU A C 1
ATOM 688 O O . LEU A 1 89 ? 7.539 12.125 -7.379 1 98.44 89 LEU A O 1
ATOM 692 N N . ASN A 1 90 ? 6.199 13.359 -8.695 1 98.31 90 ASN A N 1
ATOM 693 C CA . ASN A 1 90 ? 7.27 13.617 -9.648 1 98.31 90 ASN A CA 1
ATOM 694 C C . ASN A 1 90 ? 8.422 14.383 -9.008 1 98.31 90 ASN A C 1
ATOM 696 O O . ASN A 1 90 ? 9.586 14.016 -9.172 1 98.31 90 ASN A O 1
ATOM 700 N N . LYS A 1 91 ? 8.078 15.398 -8.32 1 98.31 91 LYS A N 1
ATOM 701 C CA . LYS A 1 91 ? 9.109 16.219 -7.699 1 98.31 91 LYS A CA 1
ATOM 702 C C . LYS A 1 91 ? 9.867 15.453 -6.621 1 98.31 91 LYS A C 1
ATOM 704 O O . LYS A 1 91 ? 11.086 15.547 -6.523 1 98.31 91 LYS A O 1
ATOM 709 N N . ILE A 1 92 ? 9.133 14.711 -5.816 1 98.5 92 ILE A N 1
ATOM 710 C CA . ILE A 1 92 ? 9.781 13.906 -4.785 1 98.5 92 ILE A CA 1
ATOM 711 C C . ILE A 1 92 ? 10.703 12.883 -5.438 1 98.5 92 ILE A C 1
ATOM 713 O O . ILE A 1 92 ? 11.805 12.625 -4.945 1 98.5 92 ILE A O 1
ATOM 717 N N . GLN A 1 93 ? 10.266 12.305 -6.531 1 98.44 93 GLN A N 1
ATOM 718 C CA . GLN A 1 93 ? 11.086 11.328 -7.246 1 98.44 93 GLN A CA 1
ATOM 719 C C . GLN A 1 93 ? 12.359 11.969 -7.781 1 98.44 93 GLN A C 1
ATOM 721 O O . GLN A 1 93 ? 13.422 11.336 -7.785 1 98.44 93 GLN A O 1
ATOM 726 N N . GLU A 1 94 ? 12.273 13.219 -8.219 1 98.06 94 GLU A N 1
ATOM 727 C CA . GLU A 1 94 ? 13.461 13.938 -8.672 1 98.06 94 GLU A CA 1
ATOM 728 C C . GLU A 1 94 ? 14.484 14.078 -7.543 1 98.06 94 GLU A C 1
ATOM 730 O O . GLU A 1 94 ? 15.688 13.961 -7.77 1 98.06 94 GLU A O 1
ATOM 735 N N . ILE A 1 95 ? 14 14.367 -6.402 1 97.62 95 ILE A N 1
ATOM 736 C CA . ILE A 1 95 ? 14.852 14.555 -5.23 1 97.62 95 ILE A CA 1
ATOM 737 C C . ILE A 1 95 ? 15.438 13.219 -4.801 1 97.62 95 ILE A C 1
ATOM 739 O O . ILE A 1 95 ? 16.625 13.133 -4.461 1 97.62 95 ILE A O 1
ATOM 743 N N . HIS A 1 96 ? 14.578 12.18 -4.863 1 97.44 96 HIS A N 1
ATOM 744 C CA . HIS A 1 96 ? 14.961 10.82 -4.512 1 97.44 96 HIS A CA 1
ATOM 745 C C . HIS A 1 96 ? 15.008 9.922 -5.746 1 97.44 96 HIS A C 1
ATOM 747 O O . HIS A 1 96 ? 14.273 8.938 -5.836 1 97.44 96 HIS A O 1
ATOM 753 N N . SER A 1 97 ? 15.914 10.133 -6.633 1 96 97 SER A N 1
ATOM 754 C CA . SER A 1 97 ? 15.906 9.68 -8.023 1 96 97 SER A CA 1
ATOM 755 C C . SER A 1 97 ? 15.977 8.156 -8.109 1 96 97 SER A C 1
ATOM 757 O O . SER A 1 97 ? 15.375 7.551 -8.992 1 96 97 SER A O 1
ATOM 759 N N . THR A 1 98 ? 16.625 7.473 -7.172 1 95.25 98 THR A N 1
ATOM 760 C CA . THR A 1 98 ? 16.812 6.035 -7.316 1 95.25 98 THR A CA 1
ATOM 761 C C . THR A 1 98 ? 15.977 5.273 -6.289 1 95.25 98 THR A C 1
ATOM 763 O O . THR A 1 98 ? 15.992 4.043 -6.254 1 95.25 98 THR A O 1
ATOM 766 N N . ASP A 1 99 ? 15.25 6.016 -5.453 1 97.44 99 ASP A N 1
ATOM 767 C CA . ASP A 1 99 ? 14.531 5.387 -4.348 1 97.44 99 ASP A CA 1
ATOM 768 C C . ASP A 1 99 ? 13.148 4.926 -4.785 1 97.44 99 ASP A C 1
ATOM 770 O O . ASP A 1 99 ? 12.633 5.371 -5.816 1 97.44 99 ASP A O 1
ATOM 774 N N . ASP A 1 100 ? 12.578 3.979 -4.105 1 97.69 100 ASP A N 1
ATOM 775 C CA . ASP A 1 100 ? 11.211 3.506 -4.34 1 97.69 100 ASP A CA 1
ATOM 776 C C . ASP A 1 100 ? 10.203 4.309 -3.523 1 97.69 100 ASP A C 1
ATOM 778 O O . ASP A 1 100 ? 10.305 4.379 -2.297 1 97.69 100 ASP A O 1
ATOM 782 N N . LEU A 1 101 ? 9.273 4.898 -4.223 1 98.56 101 LEU A N 1
ATOM 783 C CA . LEU A 1 101 ? 8.289 5.734 -3.555 1 98.56 101 LEU A CA 1
ATOM 784 C C . LEU A 1 101 ? 6.961 5 -3.404 1 98.56 101 LEU A C 1
ATOM 786 O O . LEU A 1 101 ? 6.527 4.301 -4.324 1 98.56 101 LEU A O 1
ATOM 790 N N . THR A 1 102 ? 6.383 5.082 -2.275 1 98.88 102 THR A N 1
ATOM 791 C CA . THR A 1 102 ? 5.027 4.629 -1.988 1 98.88 102 THR A CA 1
ATOM 792 C C . THR A 1 102 ? 4.164 5.785 -1.496 1 98.88 102 THR A C 1
ATOM 794 O O . THR A 1 102 ? 4.5 6.441 -0.507 1 98.88 102 THR A O 1
ATOM 797 N N . PHE A 1 103 ? 3.109 6.059 -2.238 1 98.81 103 PHE A N 1
ATOM 798 C CA . PHE A 1 103 ? 2.154 7.082 -1.829 1 98.81 103 PHE A CA 1
ATOM 799 C C . PHE A 1 103 ? 1.091 6.496 -0.909 1 98.81 103 PHE A C 1
ATOM 801 O O . PHE A 1 103 ? 0.352 5.594 -1.303 1 98.81 103 PHE A O 1
ATOM 808 N N . VAL A 1 104 ? 0.969 7.02 0.303 1 98.69 104 VAL A N 1
ATOM 809 C CA . VAL A 1 104 ? 0.084 6.473 1.327 1 98.69 104 VAL A CA 1
ATOM 810 C C . VAL A 1 104 ? -1.194 7.305 1.402 1 98.69 104 VAL A C 1
ATOM 812 O O . VAL A 1 104 ? -1.139 8.531 1.517 1 98.69 104 VAL A O 1
ATOM 815 N N . ILE A 1 105 ? -2.316 6.629 1.388 1 97.31 105 ILE A N 1
ATOM 816 C CA . ILE A 1 105 ? -3.604 7.312 1.438 1 97.31 105 ILE A CA 1
ATOM 817 C C . ILE A 1 105 ? -4.531 6.602 2.42 1 97.31 105 ILE A C 1
ATOM 819 O O . ILE A 1 105 ? -4.242 5.484 2.859 1 97.31 105 ILE A O 1
ATOM 823 N N . GLY A 1 106 ? -5.617 7.285 2.855 1 93.94 106 GLY A N 1
ATOM 824 C CA . GLY A 1 106 ? -6.668 6.641 3.627 1 93.94 106 GLY A CA 1
ATOM 825 C C . GLY A 1 106 ? -7.645 5.859 2.768 1 93.94 106 GLY A C 1
ATOM 826 O O . GLY A 1 106 ? -7.652 5.996 1.544 1 93.94 106 GLY A O 1
ATOM 827 N N . PRO A 1 107 ? -8.484 5.09 3.41 1 92.81 107 PRO A N 1
ATOM 828 C CA . PRO A 1 107 ? -9.445 4.254 2.686 1 92.81 107 PRO A CA 1
ATOM 829 C C . PRO A 1 107 ? -10.406 5.066 1.822 1 92.81 107 PRO A C 1
ATOM 831 O O . PRO A 1 107 ? -10.742 4.652 0.711 1 92.81 107 PRO A O 1
ATOM 834 N N . ASP A 1 108 ? -10.789 6.234 2.295 1 90.75 108 ASP A N 1
ATOM 835 C CA . ASP A 1 108 ? -11.711 7.055 1.522 1 90.75 108 ASP A CA 1
ATOM 836 C C . ASP A 1 108 ? -11.094 7.48 0.193 1 90.75 108 ASP A C 1
ATOM 838 O O . ASP A 1 108 ? -11.734 7.391 -0.854 1 90.75 108 ASP A O 1
ATOM 842 N N . ASN A 1 109 ? -9.906 7.949 0.215 1 93.56 109 ASN A N 1
ATOM 843 C CA . ASN A 1 109 ? -9.211 8.359 -1 1 93.56 109 ASN A CA 1
ATOM 844 C C . ASN A 1 109 ? -8.906 7.168 -1.901 1 93.56 109 ASN A C 1
ATOM 846 O O . ASN A 1 109 ? -8.836 7.309 -3.125 1 93.56 109 ASN A O 1
ATOM 850 N N . PHE A 1 110 ? -8.727 6.039 -1.28 1 96.31 110 PHE A N 1
ATOM 851 C CA . PHE A 1 110 ? -8.484 4.805 -2.014 1 96.31 110 PHE A CA 1
ATOM 852 C C . PHE A 1 110 ? -9.625 4.512 -2.98 1 96.31 110 PHE A C 1
ATOM 854 O O . PHE A 1 110 ? -9.391 4.273 -4.168 1 96.31 110 PHE A O 1
ATOM 861 N N . PHE A 1 111 ? -10.859 4.629 -2.594 1 96.62 111 PHE A N 1
ATOM 862 C CA . PHE A 1 111 ? -12.023 4.297 -3.406 1 96.62 111 PHE A CA 1
ATOM 863 C C . PHE A 1 111 ? -12.312 5.402 -4.414 1 96.62 111 PHE A C 1
ATOM 865 O O . PHE A 1 111 ? -12.977 5.168 -5.422 1 96.62 111 PHE A O 1
ATOM 872 N N . LYS A 1 112 ? -11.766 6.605 -4.211 1 96.19 112 LYS A N 1
ATOM 873 C CA . LYS A 1 112 ? -11.984 7.723 -5.121 1 96.19 112 LYS A CA 1
ATOM 874 C C . LYS A 1 112 ? -10.727 8.047 -5.914 1 96.19 112 LYS A C 1
ATOM 876 O O . LYS A 1 112 ? -10.648 9.094 -6.566 1 96.19 112 LYS A O 1
ATOM 881 N N . PHE A 1 113 ? -9.805 7.207 -5.887 1 97.44 113 PHE A N 1
ATOM 882 C CA . PHE A 1 113 ? -8.484 7.516 -6.422 1 97.44 113 PHE A CA 1
ATOM 883 C C . PHE A 1 113 ? -8.547 7.758 -7.926 1 97.44 113 PHE A C 1
ATOM 885 O O . PHE A 1 113 ? -7.75 8.523 -8.477 1 97.44 113 PHE A O 1
ATOM 892 N N . ALA A 1 114 ? -9.469 7.121 -8.602 1 96.5 114 ALA A N 1
ATOM 893 C CA . ALA A 1 114 ? -9.609 7.266 -10.047 1 96.5 114 ALA A CA 1
ATOM 894 C C . ALA A 1 114 ? -9.844 8.727 -10.438 1 96.5 114 ALA A C 1
ATOM 896 O O . ALA A 1 114 ? -9.609 9.117 -11.578 1 96.5 114 ALA A O 1
ATOM 897 N N . LYS A 1 115 ? -10.234 9.578 -9.508 1 96.19 115 LYS A N 1
ATOM 898 C CA . LYS A 1 115 ? -10.531 10.984 -9.758 1 96.19 115 LYS A CA 1
ATOM 899 C C . LYS A 1 115 ? -9.266 11.836 -9.695 1 96.19 115 LYS A C 1
ATOM 901 O O . LYS A 1 115 ? -9.273 13 -10.086 1 96.19 115 LYS A O 1
ATOM 906 N N . PHE A 1 116 ? -8.211 11.273 -9.203 1 96.31 116 PHE A N 1
ATOM 907 C CA . PHE A 1 116 ? -6.961 12.008 -9.148 1 96.31 116 PHE A CA 1
ATOM 908 C C . PHE A 1 116 ? -6.453 12.32 -10.555 1 96.31 116 PHE A C 1
ATOM 910 O O . PHE A 1 116 ? -6.586 11.5 -11.461 1 96.31 116 PHE A O 1
ATOM 917 N N . TYR A 1 117 ? -5.926 13.555 -10.656 1 96.81 117 TYR A N 1
ATOM 918 C CA . TYR A 1 117 ? -5.258 13.906 -11.906 1 96.81 117 TYR A CA 1
ATOM 919 C C . TYR A 1 117 ? -4.164 12.898 -12.242 1 96.81 117 TYR A C 1
ATOM 921 O O . TYR A 1 117 ? -3.252 12.68 -11.445 1 96.81 117 TYR A O 1
ATOM 929 N N . LYS A 1 118 ? -4.23 12.148 -13.414 1 98 118 LYS A N 1
ATOM 930 C CA . LYS A 1 118 ? -3.26 11.18 -13.914 1 98 118 LYS A CA 1
ATOM 931 C C . LYS A 1 118 ? -3.182 9.961 -13 1 98 118 LYS A C 1
ATOM 933 O O . LYS A 1 118 ? -2.096 9.422 -12.766 1 98 118 LYS A O 1
ATOM 938 N N . ALA A 1 119 ? -4.348 9.547 -12.469 1 98 119 ALA A N 1
ATOM 939 C CA . ALA A 1 119 ? -4.445 8.414 -11.555 1 98 119 ALA A CA 1
ATOM 940 C C . ALA A 1 119 ? -3.789 7.172 -12.156 1 98 119 ALA A C 1
ATOM 942 O O . ALA A 1 119 ? -3.023 6.477 -11.484 1 98 119 ALA A O 1
ATOM 943 N N . GLN A 1 120 ? -4.043 6.891 -13.414 1 97.06 120 GLN A N 1
ATOM 944 C CA . GLN A 1 120 ? -3.484 5.711 -14.062 1 97.06 120 GLN A CA 1
ATOM 945 C C . GLN A 1 120 ? -1.964 5.801 -14.156 1 97.06 120 GLN A C 1
ATOM 947 O O . GLN A 1 120 ? -1.261 4.836 -13.844 1 97.06 120 GLN A O 1
ATOM 952 N N . GLU A 1 121 ? -1.484 6.906 -14.57 1 97.56 121 GLU A N 1
ATOM 953 C CA . GLU A 1 121 ? -0.041 7.102 -14.664 1 97.56 121 GLU A CA 1
ATOM 954 C C . GLU A 1 121 ? 0.619 6.965 -13.289 1 97.56 121 GLU A C 1
ATOM 956 O O . GLU A 1 121 ? 1.71 6.402 -13.18 1 97.56 121 GLU A O 1
ATOM 961 N N . ILE A 1 122 ? -0.062 7.531 -12.289 1 98.44 122 ILE A N 1
ATOM 962 C CA . ILE A 1 122 ? 0.467 7.438 -10.93 1 98.44 122 ILE A CA 1
ATOM 963 C C . ILE A 1 122 ? 0.665 5.969 -10.555 1 98.44 122 ILE A C 1
ATOM 965 O O . ILE A 1 122 ? 1.748 5.574 -10.117 1 98.44 122 ILE A O 1
ATOM 969 N N . THR A 1 123 ? -0.322 5.078 -10.828 1 97.75 123 THR A N 1
ATOM 970 C CA . THR A 1 123 ? -0.281 3.691 -10.375 1 97.75 123 THR A CA 1
ATOM 971 C C . THR A 1 123 ? 0.642 2.861 -11.258 1 97.75 123 THR A C 1
ATOM 973 O O . THR A 1 123 ? 1.015 1.741 -10.898 1 97.75 123 THR A O 1
ATOM 976 N N . GLU A 1 124 ? 1.007 3.406 -12.375 1 95.94 124 GLU A N 1
ATOM 977 C CA . GLU A 1 124 ? 1.965 2.73 -13.25 1 95.94 124 GLU A CA 1
ATOM 978 C C . GLU A 1 124 ? 3.4 3.031 -12.828 1 95.94 124 GLU A C 1
ATOM 980 O O . GLU A 1 124 ? 4.309 2.236 -13.078 1 95.94 124 GLU A O 1
ATOM 985 N N . ARG A 1 125 ? 3.58 4.098 -12.148 1 96.62 125 ARG A N 1
ATOM 986 C CA . ARG A 1 125 ? 4.938 4.547 -11.867 1 96.62 125 ARG A CA 1
ATOM 987 C C . ARG A 1 125 ? 5.297 4.32 -10.406 1 96.62 125 ARG A C 1
ATOM 989 O O . ARG A 1 125 ? 6.453 4.039 -10.078 1 96.62 125 ARG A O 1
ATOM 996 N N . TRP A 1 126 ? 4.289 4.5 -9.562 1 98.25 126 TRP A N 1
ATOM 997 C CA . TRP A 1 126 ? 4.562 4.441 -8.125 1 98.25 126 TRP A CA 1
ATOM 998 C C . TRP A 1 126 ? 3.6 3.488 -7.43 1 98.25 126 TRP A C 1
ATOM 1000 O O . TRP A 1 126 ? 2.537 3.164 -7.965 1 98.25 126 TRP A O 1
ATOM 1010 N N . THR A 1 127 ? 4.07 2.998 -6.273 1 98.62 127 THR A N 1
ATOM 1011 C CA . THR A 1 127 ? 3.211 2.205 -5.402 1 98.62 127 THR A CA 1
ATOM 1012 C C . THR A 1 127 ? 2.219 3.098 -4.664 1 98.62 127 THR A C 1
ATOM 1014 O O . THR A 1 127 ? 2.566 4.199 -4.23 1 98.62 127 THR A O 1
ATOM 1017 N N . VAL A 1 128 ? 0.992 2.693 -4.598 1 98.69 128 VAL A N 1
ATOM 1018 C CA . VAL A 1 128 ? -0.038 3.361 -3.807 1 98.69 128 VAL A CA 1
ATOM 1019 C C . VAL A 1 128 ? -0.532 2.424 -2.707 1 98.69 128 VAL A C 1
ATOM 1021 O O . VAL A 1 128 ? -0.823 1.254 -2.963 1 98.69 128 VAL A O 1
ATOM 1024 N N . MET A 1 129 ? -0.611 2.959 -1.523 1 98.69 129 MET A N 1
ATOM 1025 C CA . MET A 1 129 ? -0.923 2.148 -0.35 1 98.69 129 MET A CA 1
ATOM 1026 C C . MET A 1 129 ? -2.045 2.781 0.467 1 98.69 129 MET A C 1
ATOM 1028 O O . MET A 1 129 ? -1.963 3.953 0.837 1 98.69 129 MET A O 1
ATOM 1032 N N . ALA A 1 130 ? -3.098 2.045 0.702 1 97.94 130 ALA A N 1
ATOM 1033 C CA . ALA A 1 130 ? -4.184 2.482 1.574 1 97.94 130 ALA A CA 1
ATOM 1034 C C . ALA A 1 130 ? -4.047 1.875 2.969 1 97.94 130 ALA A C 1
ATOM 1036 O O . ALA A 1 130 ? -4.098 0.654 3.129 1 97.94 130 ALA A O 1
ATOM 1037 N N . CYS A 1 131 ? -3.938 2.65 3.916 1 97.69 131 CYS A N 1
ATOM 1038 C CA . CYS A 1 131 ? -3.781 2.221 5.301 1 97.69 131 CYS A CA 1
ATOM 1039 C C . CYS A 1 131 ? -5.008 2.584 6.129 1 97.69 131 CYS A C 1
ATOM 1041 O O . CYS A 1 131 ? -5.5 3.711 6.051 1 97.69 131 CYS A O 1
ATOM 1043 N N . PRO A 1 132 ? -5.48 1.651 6.879 1 95.5 132 PRO A N 1
ATOM 1044 C CA . PRO A 1 132 ? -6.578 2.006 7.781 1 95.5 132 PRO A CA 1
ATOM 1045 C C . PRO A 1 132 ? -6.121 2.867 8.953 1 95.5 132 PRO A C 1
ATOM 1047 O O . PRO A 1 132 ? -4.98 2.752 9.406 1 95.5 132 PRO A O 1
ATOM 1050 N N . GLU A 1 133 ? -7.031 3.713 9.383 1 93.81 133 GLU A N 1
ATOM 1051 C CA . GLU A 1 133 ? -6.84 4.375 10.672 1 93.81 133 GLU A CA 1
ATOM 1052 C C . GLU A 1 133 ? -7.293 3.484 11.82 1 93.81 133 GLU A C 1
ATOM 1054 O O . GLU A 1 133 ? -8.484 3.393 12.109 1 93.81 133 GLU A O 1
ATOM 1059 N N . LYS A 1 134 ? -6.348 2.975 12.547 1 92.75 134 LYS A N 1
ATOM 1060 C CA . LYS A 1 134 ? -6.676 2.061 13.641 1 92.75 134 LYS A CA 1
ATOM 1061 C C . LYS A 1 134 ? -7.363 2.795 14.789 1 92.75 134 LYS A C 1
ATOM 1063 O O . LYS A 1 134 ? -8.133 2.199 15.539 1 92.75 134 LYS A O 1
ATOM 1068 N N . ILE A 1 135 ? -6.98 4.043 14.922 1 94.31 135 ILE A N 1
ATOM 1069 C CA . ILE A 1 135 ? -7.617 4.938 15.883 1 94.31 135 ILE A CA 1
ATOM 1070 C C . ILE A 1 135 ? -8.547 5.902 15.156 1 94.31 135 ILE A C 1
ATOM 1072 O O . ILE A 1 135 ? -8.109 6.656 14.281 1 94.31 135 ILE A O 1
ATOM 1076 N N . LYS A 1 136 ? -9.789 5.887 15.508 1 93.56 13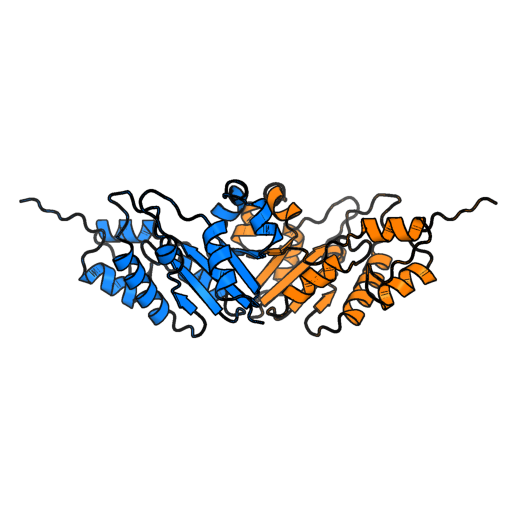6 LYS A N 1
ATOM 1077 C CA . LYS A 1 136 ? -10.812 6.629 14.773 1 93.56 136 LYS A CA 1
ATOM 1078 C C . LYS A 1 136 ? -10.984 8.039 15.336 1 93.56 136 LYS A C 1
ATOM 1080 O O . LYS A 1 136 ? -12.07 8.406 15.789 1 93.56 136 LYS A O 1
ATOM 1085 N N . ILE A 1 137 ? -9.992 8.812 15.375 1 96.12 137 ILE A N 1
ATOM 1086 C CA . ILE A 1 137 ? -10.008 10.219 15.75 1 96.12 137 ILE A CA 1
ATOM 1087 C C . ILE A 1 137 ? -9.656 11.086 14.547 1 96.12 137 ILE A C 1
ATOM 1089 O O . ILE A 1 137 ? -8.609 10.883 13.914 1 96.12 137 ILE A O 1
ATOM 1093 N N . ARG A 1 138 ? -10.547 12.062 14.266 1 94.44 138 ARG A N 1
ATOM 1094 C CA . ARG A 1 138 ? -10.352 12.953 13.133 1 94.44 138 ARG A CA 1
ATOM 1095 C C . ARG A 1 138 ? -10.023 14.367 13.594 1 94.44 138 ARG A C 1
ATOM 1097 O O . ARG A 1 138 ? -10.281 14.727 14.75 1 94.44 138 ARG A O 1
ATOM 1104 N N . SER A 1 139 ? -9.453 15.023 12.578 1 95.69 139 SER A N 1
ATOM 1105 C CA . SER A 1 139 ? -9.141 16.422 12.867 1 95.69 139 SER A CA 1
ATOM 1106 C C . SER A 1 139 ? -10.391 17.203 13.242 1 95.69 139 SER A C 1
ATOM 1108 O O . SER A 1 139 ? -10.336 18.109 14.07 1 95.69 139 SER A O 1
ATOM 1110 N N . THR A 1 140 ? -11.5 16.906 12.641 1 95.12 140 THR A N 1
ATOM 1111 C CA . THR A 1 140 ? -12.766 17.578 12.93 1 95.12 140 THR A CA 1
ATOM 1112 C C . THR A 1 140 ? -13.148 17.391 14.398 1 95.12 140 THR A C 1
ATOM 1114 O O . THR A 1 140 ? -13.719 18.297 15.016 1 95.12 140 THR A O 1
ATOM 1117 N N . ASP A 1 141 ? -12.859 16.203 14.961 1 96.88 141 ASP A N 1
ATOM 1118 C CA . ASP A 1 141 ? -13.125 15.953 16.375 1 96.88 141 ASP A CA 1
ATOM 1119 C C . ASP A 1 141 ? -12.336 16.906 17.266 1 96.88 141 ASP A C 1
ATOM 1121 O O . ASP A 1 141 ? -12.859 17.422 18.25 1 96.88 141 ASP A O 1
ATOM 1125 N N . ILE A 1 142 ? -11.148 17.125 16.906 1 97.19 142 ILE A N 1
ATOM 1126 C CA . ILE A 1 142 ? -10.266 18.016 17.656 1 97.19 142 ILE A CA 1
ATOM 1127 C C . ILE A 1 142 ? -10.789 19.453 17.578 1 97.19 142 ILE A C 1
ATOM 1129 O O . ILE A 1 142 ? -10.914 20.125 18.609 1 97.19 142 ILE A O 1
ATOM 1133 N N . ARG A 1 143 ? -11.125 19.906 16.422 1 95.69 143 ARG A N 1
ATOM 1134 C CA . ARG A 1 143 ? -11.609 21.266 16.219 1 95.69 143 ARG A CA 1
ATOM 1135 C C . ARG A 1 143 ? -12.914 21.5 16.984 1 95.69 143 ARG A C 1
ATOM 1137 O O . ARG A 1 143 ? -13.086 22.531 17.641 1 95.69 143 ARG A O 1
ATOM 1144 N N . LYS A 1 144 ? -13.773 20.547 16.906 1 95.31 144 LYS A N 1
ATOM 1145 C CA . LYS A 1 144 ? -15.039 20.641 17.625 1 95.31 144 LYS A CA 1
ATOM 1146 C C . LYS A 1 144 ? -14.812 20.719 19.125 1 95.31 144 LYS A C 1
ATOM 1148 O O . LYS A 1 144 ? -15.43 21.547 19.812 1 95.31 144 LYS A O 1
ATOM 1153 N N . ALA A 1 145 ? -14.023 19.859 19.594 1 96.56 145 ALA A N 1
ATOM 1154 C CA . ALA A 1 145 ? -13.719 19.844 21.031 1 96.56 145 ALA A CA 1
ATOM 1155 C C . ALA A 1 145 ? -13.125 21.172 21.484 1 96.56 145 ALA A C 1
ATOM 1157 O O . ALA A 1 145 ? -13.492 21.703 22.531 1 96.56 145 ALA A O 1
ATOM 1158 N N . LEU A 1 146 ? -12.234 21.703 20.719 1 95.19 146 LEU A N 1
ATOM 1159 C CA . LEU A 1 146 ? -11.609 22.984 21.031 1 95.19 146 LEU A CA 1
ATOM 1160 C C . LEU A 1 146 ? -12.656 24.094 21.094 1 95.19 146 LEU A C 1
ATOM 1162 O O . LEU A 1 146 ? -12.648 24.922 22.016 1 95.19 146 LEU A O 1
ATOM 1166 N N . MET A 1 147 ? -13.531 24.094 20.125 1 93.31 147 MET A N 1
ATOM 1167 C CA . MET A 1 147 ? -14.586 25.094 20.062 1 93.31 147 MET A CA 1
ATOM 1168 C C . MET A 1 147 ? -15.5 25.016 21.281 1 93.31 147 MET A C 1
ATOM 1170 O O . MET A 1 147 ? -16 26.031 21.75 1 93.31 147 MET A O 1
ATOM 1174 N N . GLU A 1 148 ? -15.641 23.859 21.781 1 94.75 148 GLU A N 1
ATOM 1175 C CA . GLU A 1 148 ? -16.531 23.641 22.906 1 94.75 148 GLU A CA 1
ATOM 1176 C C . GLU A 1 148 ? -15.789 23.719 24.234 1 94.75 148 GLU A C 1
ATOM 1178 O O . GLU A 1 148 ? -16.375 23.516 25.297 1 94.75 148 GLU A O 1
ATOM 1183 N N . GLY A 1 149 ? -14.609 23.984 24.141 1 93.94 149 GLY A N 1
ATOM 1184 C CA . GLY A 1 149 ? -13.805 24.094 25.359 1 93.94 149 GLY A CA 1
ATOM 1185 C C . GLY A 1 149 ? -13.586 22.766 26.047 1 93.94 149 GLY A C 1
ATOM 1186 O O . GLY A 1 149 ? -13.438 22.703 27.266 1 93.94 149 GLY A O 1
ATOM 1187 N N . LYS A 1 150 ? -13.633 21.703 25.281 1 96 150 LYS A N 1
ATOM 1188 C CA . LYS A 1 150 ? -13.469 20.359 25.828 1 96 150 LYS A CA 1
ATOM 1189 C C . LYS A 1 150 ? -12.008 19.922 25.766 1 96 150 LYS A C 1
ATOM 1191 O O . LYS A 1 150 ? -11.211 20.5 25.016 1 96 150 LYS A O 1
ATOM 1196 N N . ASP A 1 151 ? -11.703 18.922 26.562 1 96.69 151 ASP A N 1
ATOM 1197 C CA . ASP A 1 151 ? -10.359 18.344 26.609 1 96.69 151 ASP A CA 1
ATOM 1198 C C . ASP A 1 151 ? -10.023 17.609 25.312 1 96.69 151 ASP A C 1
ATOM 1200 O O . ASP A 1 151 ? -10.852 16.859 24.797 1 96.69 151 ASP A O 1
ATOM 1204 N N . ILE A 1 152 ? -8.805 17.844 24.797 1 97.56 152 ILE A N 1
ATOM 1205 C CA . ILE A 1 152 ? -8.438 17.25 23.516 1 97.56 152 ILE A CA 1
ATOM 1206 C C . ILE A 1 152 ? -7.242 16.312 23.719 1 97.56 152 ILE A C 1
ATOM 1208 O O . ILE A 1 152 ? -6.641 15.852 22.75 1 97.56 152 ILE A O 1
ATOM 1212 N N . SER A 1 153 ? -6.816 16.031 24.906 1 97.19 153 SER A N 1
ATOM 1213 C CA . SER A 1 153 ? -5.613 15.258 25.219 1 97.19 153 SER A CA 1
ATOM 1214 C C . SER A 1 153 ? -5.703 13.844 24.656 1 97.19 153 SER A C 1
ATOM 1216 O O . SER A 1 153 ? -4.684 13.219 24.375 1 97.19 153 SER A O 1
ATOM 1218 N N . ALA A 1 154 ? -6.902 13.375 24.422 1 97.25 154 ALA A N 1
ATOM 1219 C CA . ALA A 1 154 ? -7.105 12.008 23.938 1 97.25 154 ALA A CA 1
ATOM 1220 C C . ALA A 1 154 ? -7.172 11.977 22.406 1 97.25 154 ALA A C 1
ATOM 1222 O O . ALA A 1 154 ? -7.246 10.906 21.812 1 97.25 154 ALA A O 1
ATOM 1223 N N . PHE A 1 155 ? -7.055 13.117 21.797 1 98.5 155 PHE A N 1
ATOM 1224 C CA . PHE A 1 155 ? -7.328 13.172 20.375 1 98.5 155 PHE A CA 1
ATOM 1225 C C . PHE A 1 155 ? -6.039 13.367 19.578 1 98.5 155 PHE A C 1
ATOM 1227 O O . PHE A 1 155 ? -5.98 13.062 18.391 1 98.5 155 PHE A O 1
ATOM 1234 N N . THR A 1 156 ? -5.031 13.945 20.234 1 98.56 156 THR A N 1
ATOM 1235 C CA . THR A 1 156 ? -3.764 14.242 19.562 1 98.56 156 THR A CA 1
ATOM 1236 C C . THR A 1 156 ? -2.598 14.109 20.547 1 98.56 156 THR A C 1
ATOM 1238 O O . THR A 1 156 ? -2.758 13.57 21.641 1 98.56 156 THR A O 1
ATOM 1241 N N . THR A 1 157 ? -1.392 14.484 20.109 1 98.69 157 THR A N 1
ATOM 1242 C CA . THR A 1 157 ? -0.202 14.273 20.922 1 98.69 157 THR A CA 1
ATOM 1243 C C . THR A 1 157 ? 0.049 15.477 21.828 1 98.69 157 THR A C 1
ATOM 1245 O O . THR A 1 157 ? -0.542 16.547 21.641 1 98.69 157 THR A O 1
ATOM 1248 N N . LEU A 1 158 ? 0.906 15.281 22.734 1 98.44 158 LEU A N 1
ATOM 1249 C CA . LEU A 1 158 ? 1.077 16.203 23.844 1 98.44 158 LEU A CA 1
ATOM 1250 C C . LEU A 1 158 ? 1.479 17.594 23.344 1 98.44 158 LEU A C 1
ATOM 1252 O O . LEU A 1 158 ? 0.812 18.578 23.641 1 98.44 158 LEU A O 1
ATOM 1256 N N . THR A 1 159 ? 2.588 17.703 22.594 1 98.69 159 THR A N 1
ATOM 1257 C CA . THR A 1 159 ? 3.102 19 22.156 1 98.69 159 THR A CA 1
ATOM 1258 C C . THR A 1 159 ? 2.119 19.672 21.203 1 98.69 159 THR A C 1
ATOM 1260 O O . THR A 1 159 ? 1.973 20.906 21.234 1 98.69 159 THR A O 1
ATOM 1263 N N . VAL A 1 160 ? 1.408 18.891 20.422 1 98.75 160 VAL A N 1
ATOM 1264 C CA . VAL A 1 160 ? 0.398 19.438 19.516 1 98.75 160 VAL A CA 1
ATOM 1265 C C . VAL A 1 160 ? -0.75 20.031 20.344 1 98.75 160 VAL A C 1
ATOM 1267 O O . VAL A 1 160 ? -1.205 21.141 20.062 1 98.75 160 VAL A O 1
ATOM 1270 N N . SER A 1 161 ? -1.179 19.266 21.312 1 98.31 161 SER A N 1
ATOM 1271 C CA . SER A 1 161 ? -2.242 19.75 22.203 1 98.31 161 SER A CA 1
ATOM 1272 C C . SER A 1 161 ? -1.857 21.062 22.859 1 98.31 161 SER A C 1
ATOM 1274 O O . SER A 1 161 ? -2.66 22 22.922 1 98.31 161 SER A O 1
ATOM 1276 N N . GLU A 1 162 ? -0.718 21.156 23.344 1 98.12 162 GLU A N 1
ATOM 1277 C CA . GLU A 1 162 ? -0.228 22.344 24.016 1 98.12 162 GLU A CA 1
ATOM 1278 C C . GLU A 1 162 ? -0.21 23.547 23.062 1 98.12 162 GLU A C 1
ATOM 1280 O O . GLU A 1 162 ? -0.623 24.641 23.438 1 98.12 162 GLU A O 1
ATOM 1285 N N . LEU A 1 163 ? 0.269 23.312 21.891 1 97.88 163 LEU A N 1
ATOM 1286 C CA . LEU A 1 163 ? 0.317 24.391 20.891 1 97.88 163 LEU A CA 1
ATOM 1287 C C . LEU A 1 163 ? -1.087 24.891 20.562 1 97.88 163 LEU A C 1
ATOM 1289 O O . LEU A 1 163 ? -1.327 26.094 20.484 1 97.88 163 LEU A O 1
ATOM 1293 N N . LEU A 1 164 ? -1.976 23.938 20.359 1 97 164 LEU A N 1
ATOM 1294 C CA . LEU A 1 164 ? -3.348 24.297 20.016 1 97 164 LEU A CA 1
ATOM 1295 C C . LEU A 1 164 ? -3.984 25.141 21.109 1 97 164 LEU A C 1
ATOM 1297 O O . LEU A 1 164 ? -4.648 26.141 20.812 1 97 164 LEU A O 1
ATOM 1301 N N . LEU A 1 165 ? -3.752 24.812 22.344 1 96.12 165 LEU A N 1
ATOM 1302 C CA . LEU A 1 165 ? -4.352 25.484 23.484 1 96.12 165 LEU A CA 1
ATOM 1303 C C . LEU A 1 165 ? -3.658 26.812 23.75 1 96.12 165 LEU A C 1
ATOM 1305 O O . LEU A 1 165 ? -4.32 27.844 23.906 1 96.12 165 LEU A O 1
ATOM 1309 N N . ASN A 1 166 ? -2.379 26.797 23.766 1 95.94 166 ASN A N 1
ATOM 1310 C CA . ASN A 1 166 ? -1.6 27.984 24.094 1 95.94 166 ASN A CA 1
ATOM 1311 C C . ASN A 1 166 ? -1.802 29.094 23.047 1 95.94 166 ASN A C 1
ATOM 1313 O O . ASN A 1 166 ? -1.821 30.266 23.406 1 95.94 166 ASN A O 1
ATOM 1317 N N . GLU A 1 167 ? -1.992 28.703 21.781 1 94.19 167 GLU A N 1
ATOM 1318 C CA . GLU A 1 167 ? -2.123 29.703 20.719 1 94.19 167 GLU A CA 1
ATOM 1319 C C . GLU A 1 167 ? -3.59 29.984 20.406 1 94.19 167 GLU A C 1
ATOM 1321 O O . GLU A 1 167 ? -3.898 30.828 19.562 1 94.19 167 GLU A O 1
ATOM 1326 N N . GLY A 1 168 ? -4.504 29.359 21.062 1 92.81 168 GLY A N 1
ATOM 1327 C CA . GLY A 1 168 ? -5.934 29.562 20.891 1 92.81 168 GLY A CA 1
ATOM 1328 C C . GLY A 1 168 ? -6.422 29.25 19.5 1 92.81 168 GLY A C 1
ATOM 1329 O O . GLY A 1 168 ? -7.234 29.984 18.938 1 92.81 168 GLY A O 1
ATOM 1330 N N . LEU A 1 169 ? -5.828 28.25 18.953 1 91.75 169 LEU A N 1
ATOM 1331 C CA . LEU A 1 169 ? -6.164 27.906 17.578 1 91.75 169 LEU A CA 1
ATOM 1332 C C . LEU A 1 169 ? -7.551 27.281 17.516 1 91.75 169 LEU A C 1
ATOM 1334 O O . LEU A 1 169 ? -7.922 26.484 18.375 1 91.75 169 LEU A O 1
ATOM 1338 N N . TYR A 1 170 ? -8.336 27.562 16.469 1 88.88 170 TYR A N 1
ATOM 1339 C CA . TYR A 1 170 ? -9.68 27.078 16.172 1 88.88 170 TYR A CA 1
ATOM 1340 C C . TYR A 1 170 ? -10.703 27.656 17.125 1 88.88 170 TYR A C 1
ATOM 1342 O O . TYR A 1 170 ? -11.867 27.266 17.125 1 88.88 170 TYR A O 1
ATOM 1350 N N . ARG A 1 171 ? -10.344 28.562 18.062 1 82.06 171 ARG A N 1
ATOM 1351 C CA . ARG A 1 171 ? -11.289 29.156 19 1 82.06 171 ARG A CA 1
ATOM 1352 C C . ARG A 1 171 ? -11.914 30.422 18.422 1 82.06 171 ARG A C 1
ATOM 1354 O O . ARG A 1 171 ? -11.266 31.156 17.672 1 82.06 171 ARG A O 1
ATOM 1361 N N . GLU A 1 172 ? -13.094 30.422 17.938 1 64.38 172 GLU A N 1
ATOM 1362 C CA . GLU A 1 172 ? -13.773 31.656 17.562 1 64.38 172 GLU A CA 1
ATOM 1363 C C . GLU A 1 172 ? -13.438 32.781 18.547 1 64.38 172 GLU A C 1
ATOM 1365 O O . GLU A 1 172 ? -13.359 32.562 19.75 1 64.38 172 GLU A O 1
ATOM 1370 N N . THR A 1 173 ? -12.586 33.844 18.125 1 49.66 173 THR A N 1
ATOM 1371 C CA . THR A 1 173 ? -12.5 35.062 18.922 1 49.66 173 THR A CA 1
ATOM 1372 C C . THR A 1 173 ? -13.891 35.5 19.359 1 49.66 173 THR A C 1
ATOM 1374 O O . THR A 1 173 ? -14.781 35.719 18.531 1 49.66 173 THR A O 1
ATOM 1377 N N . LEU A 1 174 ? -14.43 35.125 20.438 1 44.22 174 LEU A N 1
ATOM 1378 C CA . LEU A 1 174 ? -15.523 35.844 21.062 1 44.22 174 LEU A CA 1
ATOM 1379 C C . LEU A 1 174 ? -15.266 37.344 21 1 44.22 174 LEU A C 1
ATOM 1381 O O . LEU A 1 174 ? -14.508 37.875 21.812 1 44.22 174 LEU A O 1
ATOM 1385 N N . SER A 1 175 ? -14.664 38.031 20.031 1 39.59 175 SER A N 1
ATOM 1386 C CA . SER A 1 175 ? -14.766 39.469 20.172 1 39.59 175 SER A CA 1
ATOM 1387 C C . SER A 1 175 ? -16.219 39.906 20.312 1 39.59 175 SER A C 1
ATOM 1389 O O . SER A 1 175 ? -16.969 39.906 19.344 1 39.59 175 SER A O 1
ATOM 1391 N N . GLY A 1 176 ? -16.938 39.344 21.234 1 32.78 176 GLY A N 1
ATOM 1392 C CA . GLY A 1 176 ? -18.047 40.094 21.766 1 32.78 176 GLY A CA 1
ATOM 1393 C C . GLY A 1 176 ? -17.656 41.5 22.188 1 32.78 176 GLY A C 1
ATOM 1394 O O . GLY A 1 176 ? -18.484 42.25 22.75 1 32.78 176 GLY A O 1
ATOM 1395 N N . ASN A 1 177 ? -16.594 42.219 21.766 1 29.12 177 ASN A N 1
ATOM 1396 C CA . ASN A 1 177 ? -16.938 43.594 22.141 1 29.12 177 ASN A CA 1
ATOM 1397 C C . ASN A 1 177 ? -18.047 44.156 21.266 1 29.12 177 ASN A C 1
ATOM 1399 O O . ASN A 1 177 ? -18.109 43.875 20.078 1 29.12 177 ASN A O 1
ATOM 1403 N N . MET B 1 1 ? 5.895 -7.727 16.312 1 90.38 1 MET B N 1
ATOM 1404 C CA . MET B 1 1 ? 4.844 -7.738 15.289 1 90.38 1 MET B CA 1
ATOM 1405 C C . MET B 1 1 ? 5.438 -7.621 13.891 1 90.38 1 MET B C 1
ATOM 1407 O O . MET B 1 1 ? 6.199 -6.695 13.609 1 90.38 1 MET B O 1
ATOM 1411 N N . LYS B 1 2 ? 5.18 -8.641 13.039 1 96.69 2 LYS B N 1
ATOM 1412 C CA . LYS B 1 2 ? 5.762 -8.672 11.703 1 96.69 2 LYS B CA 1
ATOM 1413 C C . LYS B 1 2 ? 4.887 -7.918 10.703 1 96.69 2 LYS B C 1
ATOM 1415 O O . LYS B 1 2 ? 3.672 -7.812 10.891 1 96.69 2 LYS B O 1
ATOM 1420 N N . LYS B 1 3 ? 5.602 -7.375 9.758 1 98.5 3 LYS B N 1
ATOM 1421 C CA . LYS B 1 3 ? 4.934 -6.848 8.57 1 98.5 3 LYS B CA 1
ATOM 1422 C C . LYS B 1 3 ? 4.887 -7.891 7.453 1 98.5 3 LYS B C 1
ATOM 1424 O O . LYS B 1 3 ? 5.93 -8.281 6.922 1 98.5 3 LYS B O 1
ATOM 1429 N N . ILE B 1 4 ? 3.66 -8.305 7.078 1 98.81 4 ILE B N 1
ATOM 1430 C CA . ILE B 1 4 ? 3.5 -9.391 6.121 1 98.81 4 ILE B CA 1
ATOM 1431 C C . ILE B 1 4 ? 2.766 -8.891 4.883 1 98.81 4 ILE B C 1
ATOM 1433 O O . ILE B 1 4 ? 1.703 -8.273 4.988 1 98.81 4 ILE B O 1
ATOM 1437 N N . ALA B 1 5 ? 3.334 -9.07 3.736 1 98.88 5 ALA B N 1
ATOM 1438 C CA . ALA B 1 5 ? 2.686 -8.789 2.459 1 98.88 5 ALA B CA 1
ATOM 1439 C C . ALA B 1 5 ? 2.096 -10.055 1.846 1 98.88 5 ALA B C 1
ATOM 1441 O O . ALA B 1 5 ? 2.746 -11.102 1.825 1 98.88 5 ALA B O 1
ATOM 1442 N N . ILE B 1 6 ? 0.863 -9.984 1.427 1 98.88 6 ILE B N 1
ATOM 1443 C CA . ILE B 1 6 ? 0.185 -11.078 0.741 1 98.88 6 ILE B CA 1
ATOM 1444 C C . ILE B 1 6 ? -0.02 -10.719 -0.729 1 98.88 6 ILE B C 1
ATOM 1446 O O . ILE B 1 6 ? -0.701 -9.742 -1.046 1 98.88 6 ILE B O 1
ATOM 1450 N N . PHE B 1 7 ? 0.577 -11.453 -1.567 1 98.5 7 PHE B N 1
ATOM 1451 C CA . PHE B 1 7 ? 0.47 -11.258 -3.008 1 98.5 7 PHE B CA 1
ATOM 1452 C C . PHE B 1 7 ? -0.207 -12.453 -3.668 1 98.5 7 PHE B C 1
ATOM 1454 O O . PHE B 1 7 ? 0.405 -13.508 -3.826 1 98.5 7 PHE B O 1
ATOM 1461 N N . GLY B 1 8 ? -1.445 -12.281 -3.992 1 96.25 8 GLY B N 1
ATOM 1462 C CA . GLY B 1 8 ? -2.234 -13.312 -4.645 1 96.25 8 GLY B CA 1
ATOM 1463 C C . GLY B 1 8 ? -2.283 -13.164 -6.156 1 96.25 8 GLY B C 1
ATOM 1464 O O . GLY B 1 8 ? -2.357 -12.047 -6.672 1 96.25 8 GLY B O 1
ATOM 1465 N N . SER B 1 9 ? -2.262 -14.25 -6.781 1 95.06 9 SER B N 1
ATOM 1466 C CA . SER B 1 9 ? -2.375 -14.289 -8.234 1 95.06 9 SER B CA 1
ATOM 1467 C C . SER B 1 9 ? -2.678 -15.703 -8.727 1 95.06 9 SER B C 1
ATOM 1469 O O . SER B 1 9 ? -2.527 -16.672 -7.977 1 95.06 9 SER B O 1
ATOM 1471 N N . ALA B 1 10 ? -3.086 -15.805 -10.008 1 93.5 10 ALA B N 1
ATOM 1472 C CA . ALA B 1 10 ? -3.268 -17.125 -10.594 1 93.5 10 ALA B CA 1
ATOM 1473 C C . ALA B 1 10 ? -1.927 -17.828 -10.805 1 93.5 10 ALA B C 1
ATOM 1475 O O . ALA B 1 10 ? -1.842 -19.047 -10.734 1 93.5 10 ALA B O 1
ATOM 1476 N N . PHE B 1 11 ? -0.855 -17.094 -11.117 1 96.12 11 PHE B N 1
ATOM 1477 C CA . PHE B 1 11 ? 0.465 -17.641 -11.414 1 96.12 11 PHE B CA 1
ATOM 1478 C C . PHE B 1 11 ? 0.379 -18.719 -12.484 1 96.12 11 PHE B C 1
ATOM 1480 O O . PHE B 1 11 ? 0.881 -19.828 -12.305 1 96.12 11 PHE B O 1
ATOM 1487 N N . ASN B 1 12 ? -0.105 -18.266 -13.664 1 95.19 12 ASN B N 1
ATOM 1488 C CA . ASN B 1 12 ? -0.419 -19.234 -14.703 1 95.19 12 ASN B CA 1
ATOM 1489 C C . ASN B 1 12 ? 0.337 -18.938 -15.992 1 95.19 12 ASN B C 1
ATOM 1491 O O . ASN B 1 12 ? -0.271 -18.781 -17.062 1 95.19 12 ASN B O 1
ATOM 1495 N N . PRO B 1 13 ? 1.527 -18.891 -16.062 1 97.06 13 PRO B N 1
ATOM 1496 C CA . PRO B 1 13 ? 2.514 -19.188 -15.023 1 97.06 13 PRO B CA 1
ATOM 1497 C C . PRO B 1 13 ? 3.135 -17.938 -14.414 1 97.06 13 PRO B C 1
ATOM 1499 O O . PRO B 1 13 ? 2.809 -16.812 -14.828 1 97.06 13 PRO B O 1
ATOM 1502 N N . PRO B 1 14 ? 4.02 -18.109 -13.391 1 98.31 14 PRO B N 1
ATOM 1503 C CA . PRO B 1 14 ? 4.758 -16.969 -12.867 1 98.31 14 PRO B CA 1
ATOM 1504 C C . PRO B 1 14 ? 5.621 -16.281 -13.93 1 98.31 14 PRO B C 1
ATOM 1506 O O . PRO B 1 14 ? 6.234 -16.969 -14.758 1 98.31 14 PRO B O 1
ATOM 1509 N N . SER B 1 15 ? 5.66 -14.977 -13.961 1 98.5 15 SER B N 1
ATOM 1510 C CA . SER B 1 15 ? 6.359 -14.18 -14.961 1 98.5 15 SER B CA 1
ATOM 1511 C C . SER B 1 15 ? 7.34 -13.211 -14.312 1 98.5 15 SER B C 1
ATOM 1513 O O . SER B 1 15 ? 7.352 -13.055 -13.094 1 98.5 15 SER B O 1
ATOM 1515 N N . LEU B 1 16 ? 8.156 -12.594 -15.172 1 98.5 16 LEU B N 1
ATOM 1516 C CA . LEU B 1 16 ? 9.07 -11.562 -14.68 1 98.5 16 LEU B CA 1
ATOM 1517 C C . LEU B 1 16 ? 8.297 -10.328 -14.219 1 98.5 16 LEU B C 1
ATOM 1519 O O . LEU B 1 16 ? 8.82 -9.516 -13.453 1 98.5 16 LEU B O 1
ATOM 1523 N N . GLY B 1 17 ? 7.07 -10.148 -14.688 1 97.69 17 GLY B N 1
ATOM 1524 C CA . GLY B 1 17 ? 6.203 -9.133 -14.109 1 97.69 17 GLY B CA 1
ATOM 1525 C C . GLY B 1 17 ? 5.93 -9.352 -12.633 1 97.69 17 GLY B C 1
ATOM 1526 O O . GLY B 1 17 ? 6.07 -8.43 -11.828 1 97.69 17 GLY B O 1
ATOM 1527 N N . HIS B 1 18 ? 5.594 -10.609 -12.281 1 98.25 18 HIS B N 1
ATOM 1528 C CA . HIS B 1 18 ? 5.426 -10.961 -10.875 1 98.25 18 HIS B CA 1
ATOM 1529 C C . HIS B 1 18 ? 6.707 -10.727 -10.086 1 98.25 18 HIS B C 1
ATOM 1531 O O . HIS B 1 18 ? 6.672 -10.195 -8.977 1 98.25 18 HIS B O 1
ATOM 1537 N N . LYS B 1 19 ? 7.816 -11.156 -10.695 1 98.38 19 LYS B N 1
ATOM 1538 C CA . LYS B 1 19 ? 9.117 -10.992 -10.055 1 98.38 19 LYS B CA 1
ATOM 1539 C C . LYS B 1 19 ? 9.367 -9.539 -9.672 1 98.38 19 LYS B C 1
ATOM 1541 O O . LYS B 1 19 ? 9.82 -9.258 -8.562 1 98.38 19 LYS B O 1
ATOM 1546 N N . SER B 1 20 ? 9.07 -8.656 -10.625 1 97.56 20 SER B N 1
ATOM 1547 C CA . SER B 1 20 ? 9.336 -7.242 -10.375 1 97.56 20 SER B CA 1
ATOM 1548 C C . SER B 1 20 ? 8.523 -6.73 -9.188 1 97.56 20 SER B C 1
ATOM 1550 O O . SER B 1 20 ? 9.008 -5.91 -8.406 1 97.56 20 SER B O 1
ATOM 1552 N N . VAL B 1 21 ? 7.297 -7.195 -9.016 1 97.69 21 VAL B N 1
ATOM 1553 C CA . VAL B 1 21 ? 6.457 -6.812 -7.883 1 97.69 21 VAL B CA 1
ATOM 1554 C C . VAL B 1 21 ? 7.047 -7.363 -6.586 1 97.69 21 VAL B C 1
ATOM 1556 O O . VAL B 1 21 ? 7.238 -6.625 -5.621 1 97.69 21 VAL B O 1
ATOM 1559 N N . ILE B 1 22 ? 7.387 -8.617 -6.578 1 98.38 22 ILE B N 1
ATOM 1560 C CA . ILE B 1 22 ? 7.875 -9.305 -5.383 1 98.38 22 ILE B CA 1
ATOM 1561 C C . ILE B 1 22 ? 9.18 -8.656 -4.918 1 98.38 22 ILE B C 1
ATOM 1563 O O . ILE B 1 22 ? 9.383 -8.445 -3.719 1 98.38 22 ILE B O 1
ATOM 1567 N N . GLU B 1 23 ? 10.023 -8.32 -5.844 1 96.94 23 GLU B N 1
ATOM 1568 C CA . GLU B 1 23 ? 11.312 -7.707 -5.52 1 96.94 23 GLU B CA 1
ATOM 1569 C C . GLU B 1 23 ? 11.125 -6.332 -4.883 1 96.94 23 GLU B C 1
ATOM 1571 O O . GLU B 1 23 ? 11.977 -5.867 -4.129 1 96.94 23 GLU B O 1
ATOM 1576 N N . SER B 1 24 ? 10.039 -5.688 -5.176 1 96.56 24 SER B N 1
ATOM 1577 C CA . SER B 1 24 ? 9.773 -4.375 -4.598 1 96.56 24 SER B CA 1
ATOM 1578 C C . SER B 1 24 ? 9.305 -4.492 -3.15 1 96.56 24 SER B C 1
ATOM 1580 O O . SER B 1 24 ? 9.195 -3.488 -2.443 1 96.56 24 SER B O 1
ATOM 1582 N N . LEU B 1 25 ? 9.07 -5.695 -2.633 1 98 25 LEU B N 1
ATOM 1583 C CA . LEU B 1 25 ? 8.492 -5.926 -1.314 1 98 25 LEU B CA 1
ATOM 1584 C C . LEU B 1 25 ? 9.562 -6.359 -0.319 1 98 25 LEU B C 1
ATOM 1586 O O . LEU B 1 25 ? 9.258 -7.012 0.682 1 98 25 LEU B O 1
ATOM 1590 N N . GLY B 1 26 ? 10.812 -5.984 -0.564 1 96.81 26 GLY B N 1
ATOM 1591 C CA . GLY B 1 26 ? 11.938 -6.406 0.258 1 96.81 26 GLY B CA 1
ATOM 1592 C C . GLY B 1 26 ? 11.898 -5.84 1.664 1 96.81 26 GLY B C 1
ATOM 1593 O O . GLY B 1 26 ? 12.57 -6.344 2.564 1 96.81 26 GLY B O 1
ATOM 1594 N N . HIS B 1 27 ? 11.141 -4.793 1.903 1 97.19 27 HIS B N 1
ATOM 1595 C CA . HIS B 1 27 ? 11.078 -4.129 3.201 1 97.19 27 HIS B CA 1
ATOM 1596 C C . HIS B 1 27 ? 10.023 -4.77 4.098 1 97.19 27 HIS B C 1
ATOM 1598 O O . HIS B 1 27 ? 9.797 -4.309 5.219 1 97.19 27 HIS B O 1
ATOM 1604 N N . PHE B 1 28 ? 9.375 -5.84 3.678 1 98.44 28 PHE B N 1
ATOM 1605 C CA . PHE B 1 28 ? 8.477 -6.633 4.508 1 98.44 28 PHE B CA 1
ATOM 1606 C C . PHE B 1 28 ? 9.227 -7.781 5.172 1 98.44 28 PHE B C 1
ATOM 1608 O O . PHE B 1 28 ? 10.203 -8.297 4.613 1 98.44 28 PHE B O 1
ATOM 1615 N N . ASP B 1 29 ? 8.742 -8.156 6.363 1 98.56 29 ASP B N 1
ATOM 1616 C CA . ASP B 1 29 ? 9.344 -9.281 7.078 1 98.56 29 ASP B CA 1
ATOM 1617 C C . ASP B 1 29 ? 9.055 -10.602 6.367 1 98.56 29 ASP B C 1
ATOM 1619 O O . ASP B 1 29 ? 9.852 -11.539 6.43 1 98.56 29 ASP B O 1
ATOM 1623 N N . LEU B 1 30 ? 7.938 -10.672 5.762 1 98.69 30 LEU B N 1
ATOM 1624 C CA . LEU B 1 30 ? 7.465 -11.875 5.094 1 98.69 30 LEU B CA 1
ATOM 1625 C C . LEU B 1 30 ? 6.555 -11.531 3.92 1 98.69 30 LEU B C 1
ATOM 1627 O O . LEU B 1 30 ? 5.703 -10.641 4.027 1 98.69 30 LEU B O 1
ATOM 1631 N N . VAL B 1 31 ? 6.824 -12.18 2.814 1 98.88 31 VAL B N 1
ATOM 1632 C CA . VAL B 1 31 ? 5.969 -12.078 1.636 1 98.88 31 VAL B CA 1
ATOM 1633 C C . VAL B 1 31 ? 5.344 -13.438 1.33 1 98.88 31 VAL B C 1
ATOM 1635 O O . VAL B 1 31 ? 6.059 -14.414 1.082 1 98.88 31 VAL B O 1
ATOM 1638 N N . LEU B 1 32 ? 4.035 -13.484 1.386 1 98.88 32 LEU B N 1
ATOM 1639 C CA . LEU B 1 32 ? 3.291 -14.703 1.085 1 98.88 32 LEU B CA 1
ATOM 1640 C C . LEU B 1 32 ? 2.727 -14.664 -0.331 1 98.88 32 LEU B C 1
ATOM 1642 O O . LEU B 1 32 ? 1.892 -13.812 -0.646 1 98.88 32 LEU B O 1
ATOM 1646 N N . LEU B 1 33 ? 3.201 -15.539 -1.172 1 98.81 33 LEU B N 1
ATOM 1647 C CA . LEU B 1 33 ? 2.592 -15.719 -2.486 1 98.81 33 LEU B CA 1
ATOM 1648 C C . LEU B 1 33 ? 1.416 -16.688 -2.414 1 98.81 33 LEU B C 1
ATOM 1650 O O . LEU B 1 33 ? 1.582 -17.844 -2.016 1 98.81 33 LEU B O 1
ATOM 1654 N N . GLU B 1 34 ? 0.249 -16.234 -2.779 1 98 34 GLU B N 1
ATOM 1655 C CA . GLU B 1 34 ? -0.971 -17.031 -2.676 1 98 34 GLU B CA 1
ATOM 1656 C C . GLU B 1 34 ? -1.532 -17.359 -4.055 1 98 34 GLU B C 1
ATOM 1658 O O . GLU B 1 34 ? -2.232 -16.547 -4.66 1 98 34 GLU B O 1
ATOM 1663 N N . PRO B 1 35 ? -1.248 -18.578 -4.582 1 96.19 35 PRO B N 1
ATOM 1664 C CA . PRO B 1 35 ? -1.919 -18.984 -5.82 1 96.19 35 PRO B CA 1
ATOM 1665 C C . PRO B 1 35 ? -3.43 -19.141 -5.648 1 96.19 35 PRO B C 1
ATOM 1667 O O . PRO B 1 35 ? -3.887 -19.812 -4.723 1 96.19 35 PRO B O 1
ATOM 1670 N N . SER B 1 36 ? -4.156 -18.5 -6.492 1 92.5 36 SER B N 1
ATOM 1671 C CA . SER B 1 36 ? -5.613 -18.594 -6.406 1 92.5 36 SER B CA 1
ATOM 1672 C C . SER B 1 36 ? -6.109 -19.984 -6.793 1 92.5 36 SER B C 1
ATOM 1674 O O . SER B 1 36 ? -5.574 -20.609 -7.707 1 92.5 36 SER B O 1
ATOM 1676 N N . ILE B 1 37 ? -6.977 -20.547 -6.031 1 86.12 37 ILE B N 1
ATOM 1677 C CA . ILE B 1 37 ? -7.438 -21.906 -6.277 1 86.12 37 ILE B CA 1
ATOM 1678 C C . ILE B 1 37 ? -8.641 -21.891 -7.223 1 86.12 37 ILE B C 1
ATOM 1680 O O . ILE B 1 37 ? -8.844 -22.812 -8 1 86.12 37 ILE B O 1
ATOM 1684 N N . ALA B 1 38 ? -9.703 -20.906 -7.031 1 65.69 38 ALA B N 1
ATOM 1685 C CA . ALA B 1 38 ? -11 -21.016 -7.695 1 65.69 38 ALA B CA 1
ATOM 1686 C C . ALA B 1 38 ? -10.844 -20.938 -9.211 1 65.69 38 ALA B C 1
ATOM 1688 O O . ALA B 1 38 ? -11.742 -21.344 -9.953 1 65.69 38 ALA B O 1
ATOM 1689 N N . HIS B 1 39 ? -10.023 -20 -9.781 1 56.81 39 HIS B N 1
ATOM 1690 C CA . HIS B 1 39 ? -10.383 -19.812 -11.18 1 56.81 39 HIS B CA 1
ATOM 1691 C C . HIS B 1 39 ? -10.07 -21.062 -12 1 56.81 39 HIS B C 1
ATOM 1693 O O . HIS B 1 39 ? -8.992 -21.188 -12.578 1 56.81 39 HIS B O 1
ATOM 1699 N N . ALA B 1 40 ? -10.367 -21.922 -11.445 1 48.38 40 ALA B N 1
ATOM 1700 C CA . ALA B 1 40 ? -10.305 -23.312 -11.922 1 48.38 40 ALA B CA 1
ATOM 1701 C C . ALA B 1 40 ? -10.422 -23.375 -13.438 1 48.38 40 ALA B C 1
ATOM 1703 O O . ALA B 1 40 ? -9.578 -23.969 -14.109 1 48.38 40 ALA B O 1
ATOM 1704 N N . TRP B 1 41 ? -11.797 -22.922 -14 1 48.5 41 TRP B N 1
ATOM 1705 C CA . TRP B 1 41 ? -12.578 -23.688 -14.969 1 48.5 41 TRP B CA 1
ATOM 1706 C C . TRP B 1 41 ? -12.359 -23.156 -16.375 1 48.5 41 TRP B C 1
ATOM 1708 O O . TRP B 1 41 ? -12.5 -21.969 -16.625 1 48.5 41 TRP B O 1
ATOM 1718 N N . GLY B 1 42 ? -11.172 -23.578 -16.906 1 53.97 42 GLY B N 1
ATOM 1719 C CA . GLY B 1 42 ? -11.133 -23.609 -18.359 1 53.97 42 GLY B CA 1
ATOM 1720 C C . GLY B 1 42 ? -9.867 -24.234 -18.906 1 53.97 42 GLY B C 1
ATOM 1721 O O . GLY B 1 42 ? -8.992 -24.656 -18.156 1 53.97 42 GLY B O 1
ATOM 1722 N N . LYS B 1 43 ? -9.867 -24.453 -20.109 1 59.12 43 LYS B N 1
ATOM 1723 C CA . LYS B 1 43 ? -8.875 -25.188 -20.891 1 59.12 43 LYS B CA 1
ATOM 1724 C C . LYS B 1 43 ? -7.512 -24.5 -20.828 1 59.12 43 LYS B C 1
ATOM 1726 O O . LYS B 1 43 ? -6.473 -25.156 -20.906 1 59.12 43 LYS B O 1
ATOM 1731 N N . GLU B 1 44 ? -7.477 -23.188 -20.234 1 73.81 44 GLU B N 1
ATOM 1732 C CA . GLU B 1 44 ? -6.199 -22.484 -20.344 1 73.81 44 GLU B CA 1
ATOM 1733 C C . GLU B 1 44 ? -5.543 -22.328 -18.984 1 73.81 44 GLU B C 1
ATOM 1735 O O . GLU B 1 44 ? -4.398 -21.891 -18.891 1 73.81 44 GLU B O 1
ATOM 1740 N N . MET B 1 45 ? -6.105 -22.922 -18 1 85.94 45 MET B N 1
ATOM 1741 C CA . MET B 1 45 ? -5.516 -22.797 -16.672 1 85.94 45 MET B CA 1
ATOM 1742 C C . MET B 1 45 ? -5.012 -24.141 -16.172 1 85.94 45 MET B C 1
ATOM 1744 O O . MET B 1 45 ? -5.758 -25.125 -16.156 1 85.94 45 MET B O 1
ATOM 1748 N N . LEU B 1 46 ? -3.699 -24.125 -15.875 1 91.75 46 LEU B N 1
ATOM 1749 C CA . LEU B 1 46 ? -3.131 -25.312 -15.25 1 91.75 46 LEU B CA 1
ATOM 1750 C C . LEU B 1 46 ? -3.822 -25.625 -13.93 1 91.75 46 LEU B C 1
ATOM 1752 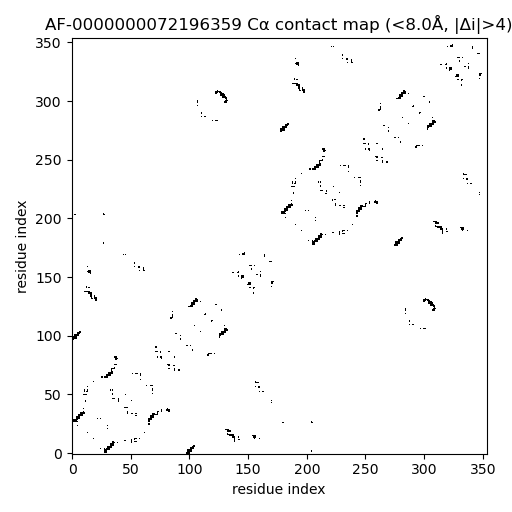O O . LEU B 1 46 ? -4.367 -24.719 -13.289 1 91.75 46 LEU B O 1
ATOM 1756 N N . ASP B 1 47 ? -3.82 -26.906 -13.594 1 91.25 47 ASP B N 1
ATOM 1757 C CA . ASP B 1 47 ? -4.426 -27.266 -12.312 1 91.25 47 ASP B CA 1
ATOM 1758 C C . ASP B 1 47 ? -3.648 -26.656 -11.148 1 91.25 47 ASP B C 1
ATOM 1760 O O . ASP B 1 47 ? -2.496 -26.25 -11.312 1 91.25 47 ASP B O 1
ATOM 1764 N N . TYR B 1 48 ? -4.309 -26.516 -10.016 1 92.75 48 TYR B N 1
ATOM 1765 C CA . TYR B 1 48 ? -3.783 -25.844 -8.836 1 92.75 48 TYR B CA 1
ATOM 1766 C C . TYR B 1 48 ? -2.465 -26.469 -8.391 1 92.75 48 TYR B C 1
ATOM 1768 O O . TYR B 1 48 ? -1.48 -25.766 -8.164 1 92.75 48 TYR B O 1
ATOM 1776 N N . PRO B 1 49 ? -2.303 -27.844 -8.266 1 94.56 49 PRO B N 1
ATOM 1777 C CA . PRO B 1 49 ? -1.029 -28.422 -7.832 1 94.56 49 PRO B CA 1
ATOM 1778 C C . PRO B 1 49 ? 0.128 -28.062 -8.766 1 94.56 49 PRO B C 1
ATOM 1780 O O . PRO B 1 49 ? 1.235 -27.781 -8.297 1 94.56 49 PRO B O 1
ATOM 1783 N N . THR B 1 50 ? -0.126 -28.109 -10.078 1 95.25 50 THR B N 1
ATOM 1784 C CA . THR B 1 50 ? 0.913 -27.75 -11.031 1 95.25 50 THR B CA 1
ATOM 1785 C C . THR B 1 50 ? 1.333 -26.297 -10.859 1 95.25 50 THR B C 1
ATOM 1787 O O . THR B 1 50 ? 2.523 -25.969 -10.883 1 95.25 50 THR B O 1
ATOM 1790 N N . ARG B 1 51 ? 0.397 -25.438 -10.688 1 96.25 51 ARG B N 1
ATOM 1791 C CA . ARG B 1 51 ? 0.713 -24.031 -10.5 1 96.25 51 ARG B CA 1
ATOM 1792 C C . ARG B 1 51 ? 1.476 -23.812 -9.195 1 96.25 51 ARG B C 1
ATOM 1794 O O . ARG B 1 51 ? 2.383 -22.984 -9.133 1 96.25 51 ARG B O 1
ATOM 1801 N N . CYS B 1 52 ? 1.177 -24.531 -8.172 1 97.25 52 CYS B N 1
ATOM 1802 C CA . CYS B 1 52 ? 1.929 -24.469 -6.922 1 97.25 52 CYS B CA 1
ATOM 1803 C C . CYS B 1 52 ? 3.383 -24.875 -7.137 1 97.25 52 CYS B C 1
ATOM 1805 O O . CYS B 1 52 ? 4.293 -24.234 -6.602 1 97.25 52 CYS B O 1
ATOM 1807 N N . LYS B 1 53 ? 3.521 -25.922 -7.891 1 98 53 LYS B N 1
ATOM 1808 C CA . LYS B 1 53 ? 4.871 -26.359 -8.227 1 98 53 LYS B CA 1
ATOM 1809 C C . LYS B 1 53 ? 5.652 -25.266 -8.938 1 98 53 LYS B C 1
ATOM 1811 O O . LYS B 1 53 ? 6.828 -25.047 -8.648 1 98 53 LYS B O 1
ATOM 1816 N N . LEU B 1 54 ? 5 -24.609 -9.859 1 98.44 54 LEU B N 1
ATOM 1817 C CA . LEU B 1 54 ? 5.633 -23.516 -10.586 1 98.44 54 LEU B CA 1
ATOM 1818 C C . LEU B 1 54 ? 5.98 -22.359 -9.641 1 98.44 54 LEU B C 1
ATOM 1820 O O . LEU B 1 54 ? 7.051 -21.766 -9.758 1 98.44 54 LEU B O 1
ATOM 1824 N N . VAL B 1 55 ? 5.129 -22.062 -8.688 1 98.75 55 VAL B N 1
ATOM 1825 C CA . VAL B 1 55 ? 5.375 -20.984 -7.734 1 98.75 55 VAL B CA 1
ATOM 1826 C C . VAL B 1 55 ? 6.551 -21.344 -6.836 1 98.75 55 VAL B C 1
ATOM 1828 O O . VAL B 1 55 ? 7.398 -20.5 -6.535 1 98.75 55 VAL B O 1
ATOM 1831 N N . ASP B 1 56 ? 6.613 -22.625 -6.438 1 98.81 56 ASP B N 1
ATOM 1832 C CA . ASP B 1 56 ? 7.738 -23.062 -5.621 1 98.81 56 ASP B CA 1
ATOM 1833 C C . ASP B 1 56 ? 9.055 -22.906 -6.371 1 98.81 56 ASP B C 1
ATOM 1835 O O . ASP B 1 56 ? 10.047 -22.438 -5.805 1 98.81 56 ASP B O 1
ATOM 1839 N N . ALA B 1 57 ? 9.062 -23.312 -7.574 1 98.81 57 ALA B N 1
ATOM 1840 C CA . ALA B 1 57 ? 10.242 -23.141 -8.414 1 98.81 57 ALA B CA 1
ATOM 1841 C C . ALA B 1 57 ? 10.594 -21.672 -8.57 1 98.81 57 ALA B C 1
ATOM 1843 O O . ALA B 1 57 ? 11.773 -21.297 -8.523 1 98.81 57 ALA B O 1
ATOM 1844 N N . PHE B 1 58 ? 9.57 -20.844 -8.797 1 98.81 58 PHE B N 1
ATOM 1845 C CA . PHE B 1 58 ? 9.727 -19.406 -8.938 1 98.81 58 PHE B CA 1
ATOM 1846 C C . PHE B 1 58 ? 10.391 -18.797 -7.703 1 98.81 58 PHE B C 1
ATOM 1848 O O . PHE B 1 58 ? 11.344 -18.031 -7.816 1 98.81 58 PHE B O 1
ATOM 1855 N N . ILE B 1 59 ? 9.93 -19.188 -6.531 1 98.81 59 ILE B N 1
ATOM 1856 C CA . ILE B 1 59 ? 10.453 -18.703 -5.258 1 98.81 59 ILE B CA 1
ATOM 1857 C C . ILE B 1 59 ? 11.914 -19.109 -5.109 1 98.81 59 ILE B C 1
ATOM 1859 O O . ILE B 1 59 ? 12.75 -18.312 -4.699 1 98.81 59 ILE B O 1
ATOM 1863 N N . LYS B 1 60 ? 12.18 -20.344 -5.395 1 98.44 60 LYS B N 1
ATOM 1864 C CA . LYS B 1 60 ? 13.555 -20.828 -5.336 1 98.44 60 LYS B CA 1
ATOM 1865 C C . LYS B 1 60 ? 14.469 -19.984 -6.223 1 98.44 60 LYS B C 1
ATOM 1867 O O . LYS B 1 60 ? 15.562 -19.594 -5.805 1 98.44 60 LYS B O 1
ATOM 1872 N N . ASP B 1 61 ? 14.031 -19.719 -7.395 1 98.75 61 ASP B N 1
ATOM 1873 C CA . ASP B 1 61 ? 14.805 -18.938 -8.359 1 98.75 61 ASP B CA 1
ATOM 1874 C C . ASP B 1 61 ? 15.039 -17.516 -7.859 1 98.75 61 ASP B C 1
ATOM 1876 O O . ASP B 1 61 ? 16.078 -16.922 -8.133 1 98.75 61 ASP B O 1
ATOM 1880 N N . LEU B 1 62 ? 14.031 -16.938 -7.242 1 98.19 62 LEU B N 1
ATOM 1881 C CA . LEU B 1 62 ? 14.141 -15.578 -6.734 1 98.19 62 LEU B CA 1
ATOM 1882 C C . LEU B 1 62 ? 15.25 -15.477 -5.691 1 98.19 62 LEU B C 1
ATOM 1884 O O . LEU B 1 62 ? 15.914 -14.438 -5.582 1 98.19 62 LEU B O 1
ATOM 1888 N N . GLY B 1 63 ? 15.367 -16.484 -4.883 1 98.06 63 GLY B N 1
ATOM 1889 C CA . GLY B 1 63 ? 16.422 -16.531 -3.877 1 98.06 63 GLY B CA 1
ATOM 1890 C C . GLY B 1 63 ? 16.203 -15.547 -2.748 1 98.06 63 GLY B C 1
ATOM 1891 O O . GLY B 1 63 ? 17.172 -15.031 -2.174 1 98.06 63 GLY B O 1
ATOM 1892 N N . LEU B 1 64 ? 15.023 -15.172 -2.502 1 97.5 64 LEU B N 1
ATOM 1893 C CA . LEU B 1 64 ? 14.688 -14.242 -1.427 1 97.5 64 LEU B CA 1
ATOM 1894 C C . LEU B 1 64 ? 14.266 -15 -0.17 1 97.5 64 LEU B C 1
ATOM 1896 O O . LEU B 1 64 ? 13.398 -15.875 -0.228 1 97.5 64 LEU B O 1
ATOM 1900 N N . SER B 1 65 ? 14.797 -14.633 0.95 1 97.62 65 SER B N 1
ATOM 1901 C CA . SER B 1 65 ? 14.594 -15.391 2.182 1 97.62 65 SER B CA 1
ATOM 1902 C C . SER B 1 65 ? 13.242 -15.078 2.809 1 97.62 65 SER B C 1
ATOM 1904 O O . SER B 1 65 ? 12.75 -15.828 3.65 1 97.62 65 SER B O 1
ATOM 1906 N N . ASN B 1 66 ? 12.672 -13.977 2.424 1 98.19 66 ASN B N 1
ATOM 1907 C CA . ASN B 1 66 ? 11.438 -13.562 3.082 1 98.19 66 ASN B CA 1
ATOM 1908 C C . ASN B 1 66 ? 10.211 -13.938 2.252 1 98.19 66 ASN B C 1
ATOM 1910 O O . ASN B 1 66 ? 9.125 -13.406 2.471 1 98.19 66 ASN B O 1
ATOM 1914 N N . VAL B 1 67 ? 10.367 -14.766 1.248 1 98.81 67 VAL B N 1
ATOM 1915 C CA . VAL B 1 67 ? 9.25 -15.102 0.368 1 98.81 67 VAL B CA 1
ATOM 1916 C C . VAL B 1 67 ? 8.875 -16.578 0.555 1 98.81 67 VAL B C 1
ATOM 1918 O O . VAL B 1 67 ? 9.75 -17.453 0.566 1 98.81 67 VAL B O 1
ATOM 1921 N N . GLN B 1 68 ? 7.594 -16.828 0.7 1 98.56 68 GLN B N 1
ATOM 1922 C CA . GLN B 1 68 ? 7.07 -18.188 0.836 1 98.56 68 GLN B CA 1
ATOM 1923 C C . GLN B 1 68 ? 5.742 -18.328 0.103 1 98.56 68 GLN B C 1
ATOM 1925 O O . GLN B 1 68 ? 5.027 -17.344 -0.107 1 98.56 68 GLN B O 1
ATOM 1930 N N . ARG B 1 69 ? 5.484 -19.562 -0.263 1 98.69 69 ARG B N 1
ATOM 1931 C CA . ARG B 1 69 ? 4.164 -19.828 -0.826 1 98.69 69 ARG B CA 1
ATOM 1932 C C . ARG B 1 69 ? 3.135 -20.047 0.275 1 98.69 69 ARG B C 1
ATOM 1934 O O . ARG B 1 69 ? 3.418 -20.703 1.276 1 98.69 69 ARG B O 1
ATOM 1941 N N . SER B 1 70 ? 2 -19.453 0.103 1 98.19 70 SER B N 1
ATOM 1942 C CA . SER B 1 70 ? 0.857 -19.672 0.983 1 98.19 70 SER B CA 1
ATOM 1943 C C . SER B 1 70 ? -0.129 -20.672 0.372 1 98.19 70 SER B C 1
ATOM 1945 O O . SER B 1 70 ? -0.347 -20.656 -0.841 1 98.19 70 SER B O 1
ATOM 1947 N N . ASN B 1 71 ? -0.786 -21.516 1.121 1 95.94 71 ASN B N 1
ATOM 1948 C CA . ASN B 1 71 ? -1.802 -22.453 0.661 1 95.94 71 ASN B CA 1
ATOM 1949 C C . ASN B 1 71 ? -3.131 -22.234 1.381 1 95.94 71 ASN B C 1
ATOM 1951 O O . ASN B 1 71 ? -3.928 -23.172 1.509 1 95.94 71 ASN B O 1
ATOM 1955 N N . VAL B 1 72 ? -3.309 -21.094 1.881 1 96.75 72 VAL B N 1
ATOM 1956 C CA . VAL B 1 72 ? -4.488 -20.797 2.684 1 96.75 72 VAL B CA 1
ATOM 1957 C C . VAL B 1 72 ? -5.746 -20.922 1.824 1 96.75 72 VAL B C 1
ATOM 1959 O O . VAL B 1 72 ? -6.785 -21.375 2.297 1 96.75 72 VAL B O 1
ATOM 1962 N N . GLU B 1 73 ? -5.66 -20.484 0.591 1 94.12 73 GLU B N 1
ATOM 1963 C CA . GLU B 1 73 ? -6.824 -20.625 -0.276 1 94.12 73 GLU B CA 1
ATOM 1964 C C . GLU B 1 73 ? -7.227 -22.094 -0.435 1 94.12 73 GLU B C 1
ATOM 1966 O O . GLU B 1 73 ? -8.414 -22.406 -0.516 1 94.12 73 GLU B O 1
ATOM 1971 N N . GLN B 1 74 ? -6.227 -22.938 -0.545 1 92.56 74 GLN B N 1
ATOM 1972 C CA . GLN B 1 74 ? -6.52 -24.375 -0.637 1 92.56 74 GLN B CA 1
ATOM 1973 C C . GLN B 1 74 ? -7.289 -24.859 0.59 1 92.56 74 GLN B C 1
ATOM 1975 O O . GLN B 1 74 ? -8.227 -25.641 0.469 1 92.56 74 GLN B O 1
ATOM 1980 N N . ALA B 1 75 ? -6.938 -24.359 1.707 1 92.38 75 ALA B N 1
ATOM 1981 C CA . ALA B 1 75 ? -7.574 -24.766 2.959 1 92.38 75 ALA B CA 1
ATOM 1982 C C . ALA B 1 75 ? -9 -24.219 3.041 1 92.38 75 ALA B C 1
ATOM 1984 O O . ALA B 1 75 ? -9.867 -24.828 3.68 1 92.38 75 ALA B O 1
ATOM 1985 N N . LEU B 1 76 ? -9.289 -23.141 2.389 1 93.69 76 LEU B N 1
ATOM 1986 C CA . LEU B 1 76 ? -10.586 -22.469 2.451 1 93.69 76 LEU B CA 1
ATOM 1987 C C . LEU B 1 76 ? -11.508 -22.984 1.347 1 93.69 76 LEU B C 1
ATOM 1989 O O . LEU B 1 76 ? -12.719 -22.766 1.4 1 93.69 76 LEU B O 1
ATOM 1993 N N . TYR B 1 77 ? -10.883 -23.609 0.435 1 90.19 77 TYR B N 1
ATOM 1994 C CA . TYR B 1 77 ? -11.602 -23.938 -0.787 1 90.19 77 TYR B CA 1
ATOM 1995 C C . TYR B 1 77 ? -12.711 -24.953 -0.505 1 90.19 77 TYR B C 1
ATOM 1997 O O . TYR B 1 77 ? -12.5 -25.938 0.213 1 90.19 77 TYR B O 1
ATOM 2005 N N . GLN B 1 78 ? -13.852 -24.609 -0.972 1 86.12 78 GLN B N 1
ATOM 2006 C CA . GLN B 1 78 ? -14.992 -25.531 -1.065 1 86.12 78 GLN B CA 1
ATOM 2007 C C . GLN B 1 78 ? -15.461 -25.672 -2.51 1 86.12 78 GLN B C 1
ATOM 2009 O O . GLN B 1 78 ? -15.586 -24.672 -3.23 1 86.12 78 GLN B O 1
ATOM 2014 N N . PRO B 1 79 ? -15.664 -26.891 -2.922 1 81.38 79 PRO B N 1
ATOM 2015 C CA . PRO B 1 79 ? -16.062 -27.109 -4.316 1 81.38 79 PRO B CA 1
ATOM 2016 C C . PRO B 1 79 ? -17.219 -26.219 -4.75 1 81.38 79 PRO B C 1
ATOM 2018 O O . PRO B 1 79 ? -18.203 -26.078 -4.02 1 81.38 79 PRO B O 1
ATOM 2021 N N . GLY B 1 80 ? -17.047 -25.609 -5.879 1 78 80 GLY B N 1
ATOM 2022 C CA . GLY B 1 80 ? -18.094 -24.781 -6.441 1 78 80 GLY B CA 1
ATOM 2023 C C . GLY B 1 80 ? -18.109 -23.359 -5.883 1 78 80 GLY B C 1
ATOM 2024 O O . GLY B 1 80 ? -18.922 -22.531 -6.297 1 78 80 GLY B O 1
ATOM 2025 N N . GLN B 1 81 ? -17.281 -23.141 -4.906 1 81.25 81 GLN B N 1
ATOM 2026 C CA . GLN B 1 81 ? -17.266 -21.812 -4.305 1 81.25 81 GLN B CA 1
ATOM 2027 C C . GLN B 1 81 ? -15.93 -21.125 -4.531 1 81.25 81 GLN B C 1
ATOM 2029 O O . GLN B 1 81 ? -14.883 -21.781 -4.594 1 81.25 81 GLN B O 1
ATOM 2034 N N . SER B 1 82 ? -16.016 -19.859 -4.738 1 85.44 82 SER B N 1
ATOM 2035 C CA . SER B 1 82 ? -14.781 -19.078 -4.828 1 85.44 82 SER B CA 1
ATOM 2036 C C . SER B 1 82 ? -14.328 -18.594 -3.453 1 85.44 82 SER B C 1
ATOM 2038 O O . SER B 1 82 ? -15.141 -18.453 -2.541 1 85.44 82 SER B O 1
ATOM 2040 N N . VAL B 1 83 ? -13.094 -18.516 -3.328 1 92.06 83 VAL B N 1
ATOM 2041 C CA . VAL B 1 83 ? -12.539 -17.938 -2.107 1 92.06 83 VAL B CA 1
ATOM 2042 C C . VAL B 1 83 ? -12.398 -16.422 -2.268 1 92.06 83 VAL B C 1
ATOM 2044 O O . VAL B 1 83 ? -11.719 -15.961 -3.186 1 92.06 83 VAL B O 1
ATOM 2047 N N . THR B 1 84 ? -13.008 -15.703 -1.418 1 94.62 84 THR B N 1
ATOM 2048 C CA . THR B 1 84 ? -12.945 -14.25 -1.514 1 94.62 84 THR B CA 1
ATOM 2049 C C . THR B 1 84 ? -11.672 -13.719 -0.848 1 94.62 84 THR B C 1
ATOM 2051 O O . THR B 1 84 ? -11.102 -14.375 0.024 1 94.62 84 THR B O 1
ATOM 2054 N N . THR B 1 85 ? -11.242 -12.578 -1.271 1 96.94 85 THR B N 1
ATOM 2055 C CA . THR B 1 85 ? -10.117 -11.898 -0.632 1 96.94 85 THR B CA 1
ATOM 2056 C C . THR B 1 85 ? -10.383 -11.711 0.859 1 96.94 85 THR B C 1
ATOM 2058 O O . THR B 1 85 ? -9.484 -11.891 1.682 1 96.94 85 THR B O 1
ATOM 2061 N N . TYR B 1 86 ? -11.617 -11.375 1.203 1 97.94 86 TYR B N 1
ATOM 2062 C CA . TYR B 1 86 ? -11.992 -11.18 2.598 1 97.94 86 TYR B CA 1
ATOM 2063 C C . TYR B 1 86 ? -11.766 -12.445 3.41 1 97.94 86 TYR B C 1
ATOM 2065 O O . TYR B 1 86 ? -11.18 -12.398 4.492 1 97.94 86 TYR B O 1
ATOM 2073 N N . ALA B 1 87 ? -12.219 -13.562 2.898 1 97 87 ALA B N 1
ATOM 2074 C CA . ALA B 1 87 ? -12.047 -14.836 3.584 1 97 87 ALA B CA 1
ATOM 2075 C C . ALA B 1 87 ? -10.562 -15.195 3.707 1 97 87 ALA B C 1
ATOM 2077 O O . ALA B 1 87 ? -10.125 -15.68 4.75 1 97 87 ALA B O 1
ATOM 2078 N N . LEU B 1 88 ? -9.867 -14.961 2.627 1 97.56 88 LEU B N 1
ATOM 2079 C CA . LEU B 1 88 ? -8.43 -15.234 2.611 1 97.56 88 LEU B CA 1
ATOM 2080 C C . LEU B 1 88 ? -7.711 -14.438 3.691 1 97.56 88 LEU B C 1
ATOM 2082 O O . LEU B 1 88 ? -6.973 -15 4.5 1 97.56 88 LEU B O 1
ATOM 2086 N N . LEU B 1 89 ? -7.938 -13.133 3.74 1 98.44 89 LEU B N 1
ATOM 2087 C CA . LEU B 1 89 ? -7.238 -12.258 4.668 1 98.44 89 LEU B CA 1
ATOM 2088 C C . LEU B 1 89 ? -7.629 -12.562 6.109 1 98.44 89 LEU B C 1
ATOM 2090 O O . LEU B 1 89 ? -6.789 -12.516 7.012 1 98.44 89 LEU B O 1
ATOM 2094 N N . ASN B 1 90 ? -8.883 -12.914 6.32 1 98.31 90 ASN B N 1
ATOM 2095 C CA . ASN B 1 90 ? -9.312 -13.32 7.652 1 98.31 90 ASN B CA 1
ATOM 2096 C C . ASN B 1 90 ? -8.547 -14.547 8.141 1 98.31 90 ASN B C 1
ATOM 2098 O O . ASN B 1 90 ? -8.055 -14.578 9.266 1 98.31 90 ASN B O 1
ATOM 2102 N N . LYS B 1 91 ? -8.469 -15.5 7.297 1 98.31 91 LYS B N 1
ATOM 2103 C CA . LYS B 1 91 ? -7.797 -16.734 7.68 1 98.31 91 LYS B CA 1
ATOM 2104 C C . LYS B 1 91 ? -6.309 -16.516 7.914 1 98.31 91 LYS B C 1
ATOM 2106 O O . LYS B 1 91 ? -5.734 -17.047 8.867 1 98.31 91 LYS B O 1
ATOM 2111 N N . ILE B 1 92 ? -5.695 -15.742 7.031 1 98.5 92 ILE B N 1
ATOM 2112 C CA . ILE B 1 92 ? -4.281 -15.438 7.211 1 98.5 92 ILE B CA 1
ATOM 2113 C C . ILE B 1 92 ? -4.074 -14.68 8.523 1 98.5 92 ILE B C 1
ATOM 2115 O O . ILE B 1 92 ? -3.102 -14.93 9.242 1 98.5 92 ILE B O 1
ATOM 2119 N N . GLN B 1 93 ? -4.977 -13.773 8.828 1 98.44 93 GLN B N 1
ATOM 2120 C CA . GLN B 1 93 ? -4.887 -13.016 10.07 1 98.44 93 GLN B CA 1
ATOM 2121 C C . GLN B 1 93 ? -5.004 -13.938 11.289 1 98.44 93 GLN B C 1
ATOM 2123 O O . GLN B 1 93 ? -4.34 -13.719 12.305 1 98.44 93 GLN B O 1
ATOM 2128 N N . GLU B 1 94 ? -5.824 -14.961 11.195 1 98.06 94 GLU B N 1
ATOM 2129 C CA . GLU B 1 94 ? -5.941 -15.945 12.273 1 98.06 94 GLU B CA 1
ATOM 2130 C C . GLU B 1 94 ? -4.613 -16.656 12.516 1 98.06 94 GLU B C 1
ATOM 2132 O O . GLU B 1 94 ? -4.246 -16.906 13.664 1 98.06 94 GLU B O 1
ATOM 2137 N N . ILE B 1 95 ? -3.967 -16.984 11.469 1 97.62 95 ILE B N 1
ATOM 2138 C CA . ILE B 1 95 ? -2.688 -17.688 11.547 1 97.62 95 ILE B CA 1
ATOM 2139 C C . ILE B 1 95 ? -1.615 -16.75 12.086 1 97.62 95 ILE B C 1
ATOM 2141 O O . ILE B 1 95 ? -0.795 -17.141 12.914 1 97.62 95 ILE B O 1
ATOM 2145 N N . HIS B 1 96 ? -1.686 -15.492 11.602 1 97.44 96 HIS B N 1
ATOM 2146 C CA . HIS B 1 96 ? -0.76 -14.438 12.016 1 97.44 96 HIS B CA 1
ATOM 2147 C C . HIS B 1 96 ? -1.462 -13.391 12.867 1 97.44 96 HIS B C 1
ATOM 2149 O O . HIS B 1 96 ? -1.509 -12.211 12.5 1 97.44 96 HIS B O 1
ATOM 2155 N N . SER B 1 97 ? -1.898 -13.703 14.031 1 96 97 SER B N 1
ATOM 2156 C CA . SER B 1 97 ? -2.902 -13.016 14.836 1 96 97 SER B CA 1
ATOM 2157 C C . SER B 1 97 ? -2.418 -11.625 15.25 1 96 97 SER B C 1
ATOM 2159 O O . SER B 1 97 ? -3.211 -10.688 15.328 1 96 97 SER B O 1
ATOM 2161 N N . THR B 1 98 ? -1.115 -11.406 15.43 1 95.25 98 THR B N 1
ATOM 2162 C CA . THR B 1 98 ? -0.656 -10.125 15.953 1 95.25 98 THR B CA 1
ATOM 2163 C C . THR B 1 98 ? 0.104 -9.352 14.883 1 95.25 98 THR B C 1
ATOM 2165 O O . THR B 1 98 ? 0.569 -8.234 15.133 1 95.25 98 THR B O 1
ATOM 2168 N N . ASP B 1 99 ? 0.234 -9.945 13.711 1 97.44 99 ASP B N 1
ATOM 2169 C CA . ASP B 1 99 ? 1.062 -9.344 12.672 1 97.44 99 ASP B CA 1
ATOM 2170 C C . ASP B 1 99 ? 0.258 -8.359 11.828 1 97.44 99 ASP B C 1
ATOM 2172 O O . ASP B 1 99 ? -0.975 -8.383 11.844 1 97.44 99 ASP B O 1
ATOM 2176 N N . ASP B 1 100 ? 0.902 -7.426 11.188 1 97.69 100 ASP B N 1
ATOM 2177 C CA . ASP B 1 100 ? 0.282 -6.477 10.273 1 97.69 100 ASP B CA 1
ATOM 2178 C C . ASP B 1 100 ? 0.255 -7.027 8.852 1 97.69 100 ASP B C 1
ATOM 2180 O O . ASP B 1 100 ? 1.299 -7.371 8.289 1 97.69 100 ASP B O 1
ATOM 2184 N N . LEU B 1 101 ? -0.926 -7.105 8.312 1 98.56 101 LEU B N 1
ATOM 2185 C CA . LEU B 1 101 ? -1.082 -7.664 6.973 1 98.56 101 LEU B CA 1
ATOM 2186 C C . LEU B 1 101 ? -1.273 -6.562 5.938 1 98.56 101 LEU B C 1
ATOM 2188 O O . LEU B 1 101 ? -1.991 -5.59 6.188 1 98.56 101 LEU B O 1
ATOM 2192 N N . THR B 1 102 ? -0.606 -6.664 4.863 1 98.88 102 THR B N 1
ATOM 2193 C CA . THR B 1 102 ? -0.794 -5.84 3.676 1 98.88 102 THR B CA 1
ATOM 2194 C C . THR B 1 102 ? -1.149 -6.703 2.469 1 98.88 102 THR B C 1
ATOM 2196 O O . THR B 1 102 ? -0.404 -7.617 2.111 1 98.88 102 THR B O 1
ATOM 2199 N N . PHE B 1 103 ? -2.312 -6.438 1.909 1 98.81 103 PHE B N 1
ATOM 2200 C CA . PHE B 1 103 ? -2.734 -7.133 0.698 1 98.81 103 PHE B CA 1
ATOM 2201 C C . PHE B 1 103 ? -2.221 -6.414 -0.544 1 98.81 103 PHE B C 1
ATOM 2203 O O . PHE B 1 103 ? -2.557 -5.254 -0.779 1 98.81 103 PHE B O 1
ATOM 2210 N N . VAL B 1 104 ? -1.44 -7.098 -1.369 1 98.75 104 VAL B N 1
ATOM 2211 C CA . VAL B 1 104 ? -0.778 -6.5 -2.523 1 98.75 104 VAL B CA 1
ATOM 2212 C C . VAL B 1 104 ? -1.551 -6.84 -3.797 1 98.75 104 VAL B C 1
ATOM 2214 O O . VAL B 1 104 ? -1.856 -8.008 -4.051 1 98.75 104 VAL B O 1
ATOM 2217 N N . ILE B 1 105 ? -1.81 -5.832 -4.594 1 97.44 105 ILE B N 1
ATOM 2218 C CA . ILE B 1 105 ? -2.555 -6.031 -5.832 1 97.44 105 ILE B CA 1
ATOM 2219 C C . ILE B 1 105 ? -1.888 -5.254 -6.969 1 97.44 105 ILE B C 1
ATOM 2221 O O . ILE B 1 105 ? -1.019 -4.414 -6.727 1 97.44 105 ILE B O 1
ATOM 2225 N N . GLY B 1 106 ? -2.227 -5.594 -8.234 1 94.12 106 GLY B N 1
ATOM 2226 C CA . GLY B 1 106 ? -1.813 -4.797 -9.383 1 94.12 106 GLY B CA 1
ATOM 2227 C C . GLY B 1 106 ? -2.682 -3.572 -9.602 1 94.12 106 GLY B C 1
ATOM 2228 O O . GLY B 1 106 ? -3.758 -3.453 -9.016 1 94.12 106 GLY B O 1
ATOM 2229 N N . PRO B 1 107 ? -2.244 -2.713 -10.477 1 92.88 107 PRO B N 1
ATOM 2230 C CA . PRO B 1 107 ? -2.977 -1.473 -10.742 1 92.88 107 PRO B CA 1
ATOM 2231 C C . PRO B 1 107 ? -4.387 -1.723 -11.266 1 92.88 107 PRO B C 1
ATOM 2233 O O . PRO B 1 107 ? -5.324 -1.005 -10.898 1 92.88 107 PRO B O 1
ATOM 2236 N N . ASP B 1 108 ? -4.543 -2.754 -12.062 1 90.94 108 ASP B N 1
ATOM 2237 C CA . ASP B 1 108 ? -5.867 -3.043 -12.609 1 90.94 108 ASP B CA 1
ATOM 2238 C C . ASP B 1 108 ? -6.859 -3.379 -11.5 1 90.94 108 ASP B C 1
ATOM 2240 O O . ASP B 1 108 ? -7.98 -2.869 -11.484 1 90.94 108 ASP B O 1
ATOM 2244 N N . ASN B 1 109 ? -6.496 -4.219 -10.609 1 93.69 109 ASN B N 1
ATOM 2245 C CA . ASN B 1 109 ? -7.352 -4.586 -9.484 1 93.69 109 ASN B CA 1
ATOM 2246 C C . ASN B 1 109 ? -7.566 -3.412 -8.539 1 93.69 109 ASN B C 1
ATOM 2248 O O . ASN B 1 109 ? -8.609 -3.312 -7.895 1 93.69 109 ASN B O 1
ATOM 2252 N N . PHE B 1 110 ? -6.59 -2.564 -8.461 1 96.31 110 PHE B N 1
ATOM 2253 C CA . PHE B 1 110 ? -6.672 -1.366 -7.637 1 96.31 110 PHE B CA 1
ATOM 2254 C C . PHE B 1 110 ? -7.863 -0.509 -8.039 1 96.31 110 PHE B C 1
ATOM 2256 O O . PHE B 1 110 ? -8.68 -0.133 -7.199 1 96.31 110 PHE B O 1
ATOM 2263 N N . PHE B 1 111 ? -8.102 -0.278 -9.305 1 96.62 111 PHE B N 1
ATOM 2264 C CA . PHE B 1 111 ? -9.164 0.592 -9.797 1 96.62 111 PHE B CA 1
ATOM 2265 C C . PHE B 1 111 ? -10.516 -0.121 -9.758 1 96.62 111 PHE B C 1
ATOM 2267 O O . PHE B 1 111 ? -11.562 0.525 -9.758 1 96.62 111 PHE B O 1
ATOM 2274 N N . LYS B 1 112 ? -10.516 -1.45 -9.633 1 96.19 112 LYS B N 1
ATOM 2275 C CA . LYS B 1 112 ? -11.758 -2.215 -9.586 1 96.19 112 LYS B CA 1
ATOM 2276 C C . LYS B 1 112 ? -11.992 -2.785 -8.188 1 96.19 112 LYS B C 1
ATOM 2278 O O . LYS B 1 112 ? -12.859 -3.639 -8 1 96.19 112 LYS B O 1
ATOM 2283 N N . PHE B 1 113 ? -11.305 -2.34 -7.262 1 97.38 113 PHE B N 1
ATOM 2284 C CA . PHE B 1 113 ? -11.289 -2.969 -5.945 1 97.38 113 PHE B CA 1
ATOM 2285 C C . PHE B 1 113 ? -12.664 -2.863 -5.285 1 97.38 113 PHE B C 1
ATOM 2287 O O . PHE B 1 113 ? -13.039 -3.725 -4.488 1 97.38 113 PHE B O 1
ATOM 2294 N N . ALA B 1 114 ? -13.391 -1.826 -5.578 1 96.38 114 ALA B N 1
ATOM 2295 C CA . ALA B 1 114 ? -14.711 -1.617 -4.988 1 96.38 114 ALA B CA 1
ATOM 2296 C C . ALA B 1 114 ? -15.633 -2.799 -5.277 1 96.38 114 ALA B C 1
ATOM 2298 O O . ALA B 1 114 ? -16.625 -3.006 -4.574 1 96.38 114 ALA B O 1
ATOM 2299 N N . LYS B 1 115 ? -15.32 -3.629 -6.258 1 96.19 115 LYS B N 1
ATOM 2300 C CA . LYS B 1 115 ? -16.141 -4.766 -6.66 1 96.19 115 LYS B CA 1
ATOM 2301 C C . LYS B 1 115 ? -15.836 -5.992 -5.805 1 96.19 115 LYS B C 1
ATOM 2303 O O . LYS B 1 115 ? -16.578 -6.98 -5.844 1 96.19 115 LYS B O 1
ATOM 2308 N N . PHE B 1 116 ? -14.789 -5.945 -5.062 1 96.38 116 PHE B N 1
ATOM 2309 C CA . PHE B 1 116 ? -14.461 -7.066 -4.188 1 96.38 116 PHE B CA 1
ATOM 2310 C C . PHE B 1 116 ? -15.523 -7.242 -3.109 1 96.38 116 PHE B C 1
ATOM 2312 O O . PHE B 1 116 ? -16.062 -6.258 -2.594 1 96.38 116 PHE B O 1
ATOM 2319 N N . TYR B 1 117 ? -15.805 -8.531 -2.859 1 96.75 117 TYR B N 1
ATOM 2320 C CA . TYR B 1 117 ? -16.672 -8.828 -1.731 1 96.75 117 TYR B CA 1
ATOM 2321 C C . TYR B 1 117 ? -16.141 -8.211 -0.446 1 96.75 117 TYR B C 1
ATOM 2323 O O . TYR B 1 117 ? -15 -8.477 -0.054 1 96.75 117 TYR B O 1
ATOM 2331 N N . LYS B 1 118 ? -16.891 -7.277 0.254 1 98 118 LYS B N 1
ATOM 2332 C CA . LYS B 1 118 ? -16.547 -6.625 1.518 1 98 118 LYS B CA 1
ATOM 2333 C C . LYS B 1 118 ? -15.344 -5.707 1.362 1 98 118 LYS B C 1
ATOM 2335 O O . LYS B 1 118 ? -14.5 -5.633 2.254 1 98 118 LYS B O 1
ATOM 2340 N N . ALA B 1 119 ? -15.266 -5.043 0.196 1 98 119 ALA B N 1
ATOM 2341 C CA . ALA B 1 119 ? -14.156 -4.148 -0.125 1 98 119 ALA B CA 1
ATOM 2342 C C . ALA B 1 119 ? -13.953 -3.111 0.977 1 98 119 ALA B C 1
ATOM 2344 O O . ALA B 1 119 ? -12.828 -2.871 1.41 1 98 119 ALA B O 1
ATOM 2345 N N . GLN B 1 120 ? -15.016 -2.5 1.459 1 97.06 120 GLN B N 1
ATOM 2346 C CA . GLN B 1 120 ? -14.922 -1.479 2.496 1 97.06 120 GLN B CA 1
ATOM 2347 C C . GLN B 1 120 ? -14.367 -2.064 3.795 1 97.06 120 GLN B C 1
ATOM 2349 O O . GLN B 1 120 ? -13.477 -1.482 4.414 1 97.06 120 GLN B O 1
ATOM 2354 N N . GLU B 1 121 ? -14.883 -3.172 4.188 1 97.56 121 GLU B N 1
ATOM 2355 C CA . GLU B 1 121 ? -14.406 -3.83 5.398 1 97.56 121 GLU B CA 1
ATOM 2356 C C . GLU B 1 121 ? -12.93 -4.203 5.277 1 97.56 121 GLU B C 1
ATOM 2358 O O . GLU B 1 121 ? -12.172 -4.086 6.242 1 97.56 121 GLU B O 1
ATOM 2363 N N . ILE B 1 122 ? -12.578 -4.691 4.086 1 98.44 122 ILE B N 1
ATOM 2364 C CA . ILE B 1 122 ? -11.188 -5.059 3.854 1 98.44 122 ILE B CA 1
ATOM 2365 C C . ILE B 1 122 ? -10.289 -3.857 4.121 1 98.44 122 ILE B C 1
ATOM 2367 O O . ILE B 1 122 ? -9.32 -3.955 4.879 1 98.44 122 ILE B O 1
ATOM 2371 N N . THR B 1 123 ? -10.625 -2.643 3.609 1 97.69 123 THR B N 1
ATOM 2372 C CA . THR B 1 123 ? -9.758 -1.475 3.693 1 97.69 123 THR B CA 1
ATOM 2373 C C . THR B 1 123 ? -9.82 -0.853 5.086 1 97.69 123 THR B C 1
ATOM 2375 O O . THR B 1 123 ? -8.977 -0.026 5.441 1 97.69 123 THR B O 1
ATOM 2378 N N . GLU B 1 124 ? -10.789 -1.246 5.844 1 95.88 124 GLU B N 1
ATOM 2379 C CA . GLU B 1 124 ? -10.875 -0.782 7.227 1 95.88 124 GLU B CA 1
ATOM 2380 C C . GLU B 1 124 ? -10.016 -1.637 8.148 1 95.88 124 GLU B C 1
ATOM 2382 O O . GLU B 1 124 ? -9.562 -1.168 9.195 1 95.88 124 GLU B O 1
ATOM 2387 N N . ARG B 1 125 ? -9.734 -2.822 7.742 1 96.56 125 ARG B N 1
ATOM 2388 C CA . ARG B 1 125 ? -9.07 -3.76 8.641 1 96.56 125 ARG B CA 1
ATOM 2389 C C . ARG B 1 125 ? -7.617 -3.967 8.242 1 96.56 125 ARG B C 1
ATOM 2391 O O . ARG B 1 125 ? -6.754 -4.168 9.102 1 96.56 125 ARG B O 1
ATOM 2398 N N . TRP B 1 126 ? -7.398 -3.957 6.934 1 98.25 126 TRP B N 1
ATOM 2399 C CA . TRP B 1 126 ? -6.066 -4.285 6.445 1 98.25 126 TRP B CA 1
ATOM 2400 C C . TRP B 1 126 ? -5.562 -3.217 5.477 1 98.25 126 TRP B C 1
ATOM 2402 O O . TRP B 1 126 ? -6.355 -2.453 4.922 1 98.25 126 TRP B O 1
ATOM 2412 N N . THR B 1 127 ? -4.23 -3.156 5.395 1 98.62 127 THR B N 1
ATOM 2413 C CA . THR B 1 127 ? -3.596 -2.309 4.391 1 98.62 127 THR B CA 1
ATOM 2414 C C . THR B 1 127 ? -3.707 -2.934 3.004 1 98.62 127 THR B C 1
ATOM 2416 O O . THR B 1 127 ? -3.57 -4.148 2.852 1 98.62 127 THR B O 1
ATOM 2419 N N . VAL B 1 128 ? -4.039 -2.154 2.025 1 98.69 128 VAL B N 1
ATOM 2420 C CA . VAL B 1 128 ? -4.047 -2.572 0.627 1 98.69 128 VAL B CA 1
ATOM 2421 C C . VAL B 1 128 ? -3.02 -1.764 -0.161 1 98.69 128 VAL B C 1
ATOM 2423 O O . VAL B 1 128 ? -2.959 -0.538 -0.037 1 98.69 128 VAL B O 1
ATOM 2426 N N . MET B 1 129 ? -2.248 -2.469 -0.938 1 98.69 129 MET B N 1
ATOM 2427 C CA . MET B 1 129 ? -1.124 -1.851 -1.637 1 98.69 129 MET B CA 1
ATOM 2428 C C . MET B 1 129 ? -1.14 -2.211 -3.119 1 98.69 129 MET B C 1
ATOM 2430 O O . MET B 1 129 ? -1.187 -3.389 -3.475 1 98.69 129 MET B O 1
ATOM 2434 N N . ALA B 1 130 ? -1.151 -1.228 -3.973 1 98 130 ALA B N 1
ATOM 2435 C CA . ALA B 1 130 ? -1.044 -1.425 -5.414 1 98 130 ALA B CA 1
ATOM 2436 C C . ALA B 1 130 ? 0.387 -1.199 -5.895 1 98 130 ALA B C 1
ATOM 2438 O O . ALA B 1 130 ? 0.922 -0.095 -5.773 1 98 130 ALA B O 1
ATOM 2439 N N . CYS B 1 131 ? 0.957 -2.141 -6.445 1 97.75 131 CYS B N 1
ATOM 2440 C CA . CYS B 1 131 ? 2.33 -2.078 -6.934 1 97.75 131 CYS B CA 1
ATOM 2441 C C . CYS B 1 131 ? 2.369 -2.154 -8.453 1 97.75 131 CYS B C 1
ATOM 2443 O O . CYS B 1 131 ? 1.701 -2.998 -9.055 1 97.75 131 CYS B O 1
ATOM 2445 N N . PRO B 1 132 ? 3.113 -1.284 -9.055 1 95.56 132 PRO B N 1
ATOM 2446 C CA . PRO B 1 132 ? 3.281 -1.413 -10.508 1 95.56 132 PRO B CA 1
ATOM 2447 C C . PRO B 1 132 ? 4.16 -2.602 -10.891 1 95.56 132 PRO B C 1
ATOM 2449 O O . PRO B 1 132 ? 5.051 -2.988 -10.133 1 95.56 132 PRO B O 1
ATOM 2452 N N . GLU B 1 133 ? 3.846 -3.145 -12.039 1 93.88 133 GLU B N 1
ATOM 2453 C CA . GLU B 1 133 ? 4.777 -4.078 -12.672 1 93.88 133 GLU B CA 1
ATOM 2454 C C . GLU B 1 133 ? 5.852 -3.338 -13.461 1 93.88 133 GLU B C 1
ATOM 2456 O O . GLU B 1 133 ? 5.613 -2.898 -14.586 1 93.88 133 GLU B O 1
ATOM 2461 N N . LYS B 1 134 ? 7.043 -3.34 -12.938 1 92.75 134 LYS B N 1
ATOM 2462 C CA . LYS B 1 134 ? 8.125 -2.607 -13.586 1 92.75 134 LYS B CA 1
ATOM 2463 C C . LYS B 1 134 ? 8.539 -3.277 -14.891 1 92.75 134 LYS B C 1
ATOM 2465 O O . LYS B 1 134 ? 9.039 -2.615 -15.805 1 92.75 134 LYS B O 1
ATOM 2470 N N . ILE B 1 135 ? 8.375 -4.578 -14.898 1 94.31 135 ILE B N 1
ATOM 2471 C CA . ILE B 1 135 ? 8.594 -5.375 -16.094 1 94.31 135 ILE B CA 1
ATOM 2472 C C . ILE B 1 135 ? 7.254 -5.789 -16.703 1 94.31 135 ILE B C 1
ATOM 2474 O O . ILE B 1 135 ? 6.453 -6.453 -16.031 1 94.31 135 ILE B O 1
ATOM 2478 N N . LYS B 1 136 ? 7.02 -5.422 -17.922 1 93.38 136 LYS B N 1
ATOM 2479 C CA . LYS B 1 136 ? 5.715 -5.602 -18.547 1 93.38 136 LYS B CA 1
ATOM 2480 C C . LYS B 1 136 ? 5.621 -6.949 -19.25 1 93.38 136 LYS B C 1
ATOM 2482 O O . LYS B 1 136 ? 5.391 -7.012 -20.453 1 93.38 136 LYS B O 1
ATOM 2487 N N . ILE B 1 137 ? 5.824 -8 -18.609 1 96.12 137 ILE B N 1
ATOM 2488 C CA . ILE B 1 137 ? 5.648 -9.367 -19.094 1 96.12 137 ILE B CA 1
ATOM 2489 C C . ILE B 1 137 ? 4.496 -10.031 -18.344 1 96.12 137 ILE B C 1
ATOM 2491 O O . ILE B 1 137 ? 4.484 -10.078 -17.109 1 96.12 137 ILE B O 1
ATOM 2495 N N . ARG B 1 138 ? 3.547 -10.586 -19.156 1 94.5 138 ARG B N 1
ATOM 2496 C CA . ARG B 1 138 ? 2.375 -11.242 -18.578 1 94.5 138 ARG B CA 1
ATOM 2497 C C . ARG B 1 138 ? 2.418 -12.75 -18.828 1 94.5 138 ARG B C 1
ATOM 2499 O O . ARG B 1 138 ? 3.143 -13.219 -19.703 1 94.5 138 ARG B O 1
ATOM 2506 N N . SER B 1 139 ? 1.598 -13.344 -17.953 1 95.75 139 SER B N 1
ATOM 2507 C CA . SER B 1 139 ? 1.491 -14.789 -18.125 1 95.75 139 SER B CA 1
ATOM 2508 C C . SER B 1 139 ? 0.992 -15.156 -19.516 1 95.75 139 SER B C 1
ATOM 2510 O O . SER B 1 139 ? 1.393 -16.172 -20.078 1 95.75 139 SER B O 1
ATOM 2512 N N . THR B 1 140 ? 0.116 -14.375 -20.062 1 95.12 140 THR B N 1
ATOM 2513 C CA . THR B 1 140 ? -0.416 -14.617 -21.406 1 95.12 140 THR B CA 1
ATOM 2514 C C . THR B 1 140 ? 0.703 -14.609 -22.438 1 95.12 140 THR B C 1
ATOM 2516 O O . THR B 1 140 ? 0.659 -15.359 -23.422 1 95.12 140 THR B O 1
ATOM 2519 N N . ASP B 1 141 ? 1.718 -13.734 -22.266 1 96.88 141 ASP B N 1
ATOM 2520 C CA . ASP B 1 141 ? 2.867 -13.703 -23.156 1 96.88 141 ASP B CA 1
ATOM 2521 C C . ASP B 1 141 ? 3.613 -15.031 -23.156 1 96.88 141 ASP B C 1
ATOM 2523 O O . ASP B 1 141 ? 4.031 -15.523 -24.203 1 96.88 141 ASP B O 1
ATOM 2527 N N . ILE B 1 142 ? 3.754 -15.562 -22.016 1 97.19 142 ILE B N 1
ATOM 2528 C CA . ILE B 1 142 ? 4.457 -16.828 -21.844 1 97.19 142 ILE B CA 1
ATOM 2529 C C . ILE B 1 142 ? 3.676 -17.953 -22.531 1 97.19 142 ILE B C 1
ATOM 2531 O O . ILE B 1 142 ? 4.238 -18.734 -23.297 1 97.19 142 ILE B O 1
ATOM 2535 N N . ARG B 1 143 ? 2.395 -18.016 -22.297 1 95.75 143 ARG B N 1
ATOM 2536 C CA . ARG B 1 143 ? 1.557 -19.062 -22.875 1 95.75 143 ARG B CA 1
ATOM 2537 C C . ARG B 1 143 ? 1.546 -18.984 -24.406 1 95.75 143 ARG B C 1
ATOM 2539 O O . ARG B 1 143 ? 1.662 -20 -25.078 1 95.75 143 ARG B O 1
ATOM 2546 N N . LYS B 1 144 ? 1.441 -17.797 -24.891 1 95.31 144 LYS B N 1
ATOM 2547 C CA . LYS B 1 144 ? 1.461 -17.594 -26.344 1 95.31 144 LYS B CA 1
ATOM 2548 C C . LYS B 1 144 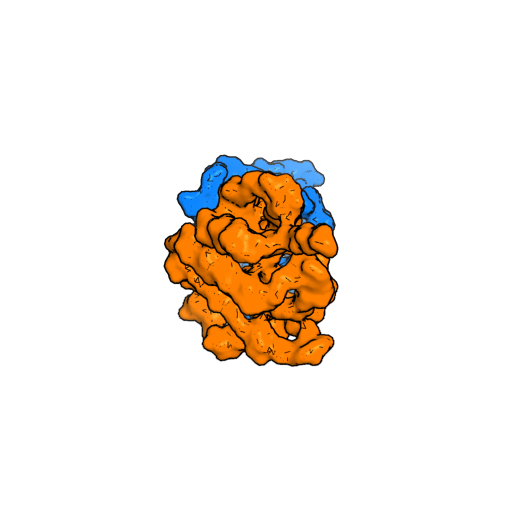? 2.791 -18.047 -26.938 1 95.31 144 LYS B C 1
ATOM 2550 O O . LYS B 1 144 ? 2.816 -18.734 -27.953 1 95.31 144 LYS B O 1
ATOM 2555 N N . ALA B 1 145 ? 3.824 -17.625 -26.344 1 96.56 145 ALA B N 1
ATOM 2556 C CA . ALA B 1 145 ? 5.152 -18 -26.812 1 96.56 145 ALA B CA 1
ATOM 2557 C C . ALA B 1 145 ? 5.328 -19.516 -26.812 1 96.56 145 ALA B C 1
ATOM 2559 O O . ALA B 1 145 ? 5.863 -20.078 -27.766 1 96.56 145 ALA B O 1
ATOM 2560 N N . LEU B 1 146 ? 4.891 -20.156 -25.797 1 95.19 146 LEU B N 1
ATOM 2561 C CA . LEU B 1 146 ? 4.984 -21.609 -25.688 1 95.19 146 LEU B CA 1
ATOM 2562 C C . LEU B 1 146 ? 4.195 -22.297 -26.812 1 95.19 146 LEU B C 1
ATOM 2564 O O . LEU B 1 146 ? 4.684 -23.234 -27.438 1 95.19 146 LEU B O 1
ATOM 2568 N N . MET B 1 147 ? 3.021 -21.797 -27.047 1 93.25 147 MET B N 1
ATOM 2569 C CA . MET B 1 147 ? 2.162 -22.344 -28.094 1 93.25 147 MET B CA 1
ATOM 2570 C C . MET B 1 147 ? 2.814 -22.203 -29.469 1 93.25 147 MET B C 1
ATOM 2572 O O . MET B 1 147 ? 2.643 -23.062 -30.328 1 93.25 147 MET B O 1
ATOM 2576 N N . GLU B 1 148 ? 3.57 -21.188 -29.609 1 94.75 148 GLU B N 1
ATOM 2577 C CA . GLU B 1 148 ? 4.207 -20.906 -30.891 1 94.75 148 GLU B CA 1
ATOM 2578 C C . GLU B 1 148 ? 5.605 -21.5 -30.969 1 94.75 148 GLU B C 1
ATOM 2580 O O . GLU B 1 148 ? 6.312 -21.328 -31.969 1 94.75 148 GLU B O 1
ATOM 2585 N N . GLY B 1 149 ? 5.957 -22.141 -29.984 1 93.94 149 GLY B N 1
ATOM 2586 C CA . GLY B 1 149 ? 7.273 -22.75 -29.953 1 93.94 149 GLY B CA 1
ATOM 2587 C C . GLY B 1 149 ? 8.398 -21.734 -29.859 1 93.94 149 GLY B C 1
ATOM 2588 O O . GLY B 1 149 ? 9.508 -21.984 -30.344 1 93.94 149 GLY B O 1
ATOM 2589 N N . LYS B 1 150 ? 8.102 -20.609 -29.297 1 95.94 150 LYS B N 1
ATOM 2590 C CA . LYS B 1 150 ? 9.086 -19.531 -29.172 1 95.94 150 LYS B CA 1
ATOM 2591 C C . LYS B 1 150 ? 9.812 -19.625 -27.828 1 95.94 150 LYS B C 1
ATOM 2593 O O . LYS B 1 150 ? 9.336 -20.266 -26.891 1 95.94 150 LYS B O 1
ATOM 2598 N N . ASP B 1 151 ? 10.953 -18.969 -27.766 1 96.69 151 ASP B N 1
ATOM 2599 C CA . ASP B 1 151 ? 11.773 -18.906 -26.562 1 96.69 151 ASP B CA 1
ATOM 2600 C C . ASP B 1 151 ? 11.078 -18.094 -25.469 1 96.69 151 ASP B C 1
ATOM 2602 O O . ASP B 1 151 ? 10.539 -17.016 -25.75 1 96.69 151 ASP B O 1
ATOM 2606 N N . ILE B 1 152 ? 11.094 -18.609 -24.234 1 97.56 152 ILE B N 1
ATOM 2607 C CA . ILE B 1 152 ? 10.398 -17.922 -23.156 1 97.56 152 ILE B CA 1
ATOM 2608 C C . ILE B 1 152 ? 11.398 -17.531 -22.078 1 97.56 152 ILE B C 1
ATOM 2610 O O . ILE B 1 152 ? 11.008 -17.109 -20.984 1 97.56 152 ILE B O 1
ATOM 2614 N N . SER B 1 153 ? 12.672 -17.641 -22.266 1 97.19 153 SER B N 1
ATOM 2615 C CA . SER B 1 153 ? 13.711 -17.406 -21.266 1 97.19 153 SER B CA 1
ATOM 2616 C C . SER B 1 153 ? 13.703 -15.969 -20.766 1 97.19 153 SER B C 1
ATOM 2618 O O . SER B 1 153 ? 14.109 -15.688 -19.641 1 97.19 153 SER B O 1
ATOM 2620 N N . ALA B 1 154 ? 13.148 -15.094 -21.562 1 97.31 154 ALA B N 1
ATOM 2621 C CA . ALA B 1 154 ? 13.117 -13.672 -21.203 1 97.31 154 ALA B CA 1
ATOM 2622 C C . ALA B 1 154 ? 11.828 -13.32 -20.469 1 97.31 154 ALA B C 1
ATOM 2624 O O . ALA B 1 154 ? 11.664 -12.18 -20.016 1 97.31 154 ALA B O 1
ATOM 2625 N N . PHE B 1 155 ? 10.977 -14.273 -20.297 1 98.5 155 PHE B N 1
ATOM 2626 C CA . PHE B 1 155 ? 9.648 -13.945 -19.797 1 98.5 155 PHE B CA 1
ATOM 2627 C C . PHE B 1 155 ? 9.477 -14.406 -18.359 1 98.5 155 PHE B C 1
ATOM 2629 O O . PHE B 1 155 ? 8.609 -13.906 -17.641 1 98.5 155 PHE B O 1
ATOM 2636 N N . THR B 1 156 ? 10.258 -15.414 -17.953 1 98.56 156 THR B N 1
ATOM 2637 C CA . THR B 1 156 ? 10.141 -15.984 -16.625 1 98.56 156 THR B CA 1
ATOM 2638 C C . THR B 1 156 ? 11.508 -16.453 -16.109 1 98.56 156 THR B C 1
ATOM 2640 O O . THR B 1 156 ? 12.539 -16.109 -16.703 1 98.56 156 THR B O 1
ATOM 2643 N N . THR B 1 157 ? 11.523 -17.125 -14.969 1 98.69 157 THR B N 1
ATOM 2644 C CA . THR B 1 157 ? 12.789 -17.5 -14.352 1 98.69 157 THR B CA 1
ATOM 2645 C C . THR B 1 157 ? 13.242 -18.875 -14.844 1 98.69 157 THR B C 1
ATOM 2647 O O . THR B 1 157 ? 12.461 -19.609 -15.453 1 98.69 157 THR B O 1
ATOM 2650 N N . LEU B 1 158 ? 14.438 -19.172 -14.547 1 98.44 158 LEU B N 1
ATOM 2651 C CA . LEU B 1 158 ? 15.117 -20.312 -15.156 1 98.44 158 LEU B CA 1
ATOM 2652 C C . LEU B 1 158 ? 14.398 -21.625 -14.844 1 98.44 158 LEU B C 1
ATOM 2654 O O . LEU B 1 158 ? 14.023 -22.359 -15.758 1 98.44 158 LEU B O 1
ATOM 2658 N N . THR B 1 159 ? 14.203 -21.953 -13.562 1 98.69 159 THR B N 1
ATOM 2659 C CA . THR B 1 159 ? 13.609 -23.219 -13.172 1 98.69 159 THR B CA 1
ATOM 2660 C C . THR B 1 159 ? 12.164 -23.312 -13.633 1 98.69 159 THR B C 1
ATOM 2662 O O . THR B 1 159 ? 11.695 -24.391 -14.016 1 98.69 159 THR B O 1
ATOM 2665 N N . VAL B 1 160 ? 11.461 -22.203 -13.664 1 98.75 160 VAL B N 1
ATOM 2666 C CA . VAL B 1 160 ? 10.094 -22.172 -14.164 1 98.75 160 VAL B CA 1
ATOM 2667 C C . VAL B 1 160 ? 10.078 -22.484 -15.664 1 98.75 160 VAL B C 1
ATOM 2669 O O . VAL B 1 160 ? 9.281 -23.297 -16.125 1 98.75 160 VAL B O 1
ATOM 2672 N N . SER B 1 161 ? 10.984 -21.844 -16.359 1 98.31 161 SER B N 1
ATOM 2673 C CA . SER B 1 161 ? 11.094 -22.078 -17.797 1 98.31 161 SER B CA 1
ATOM 2674 C C . SER B 1 161 ? 11.375 -23.562 -18.078 1 98.31 161 SER B C 1
ATOM 2676 O O . SER B 1 161 ? 10.75 -24.156 -18.969 1 98.31 161 SER B O 1
ATOM 2678 N N . GLU B 1 162 ? 12.234 -24.125 -17.391 1 98.12 162 GLU B N 1
ATOM 2679 C CA . GLU B 1 162 ? 12.594 -25.531 -17.562 1 98.12 162 GLU B CA 1
ATOM 2680 C C . GLU B 1 162 ? 11.398 -26.453 -17.312 1 98.12 162 GLU B C 1
ATOM 2682 O O . GLU B 1 162 ? 11.156 -27.391 -18.062 1 98.12 162 GLU B O 1
ATOM 2687 N N . LEU B 1 163 ? 10.688 -26.172 -16.25 1 97.88 163 LEU B N 1
ATOM 2688 C CA . LEU B 1 163 ? 9.516 -26.969 -15.93 1 97.88 163 LEU B CA 1
ATOM 2689 C C . LEU B 1 163 ? 8.461 -26.875 -17.031 1 97.88 163 LEU B C 1
ATOM 2691 O O . LEU B 1 163 ? 7.887 -27.875 -17.438 1 97.88 163 LEU B O 1
ATOM 2695 N N . LEU B 1 164 ? 8.234 -25.656 -17.469 1 97 164 LEU B N 1
ATOM 2696 C CA . LEU B 1 164 ? 7.234 -25.438 -18.516 1 97 164 LEU B CA 1
ATOM 2697 C C . LEU B 1 164 ? 7.586 -26.219 -19.781 1 97 164 LEU B C 1
ATOM 2699 O O . LEU B 1 164 ? 6.715 -26.844 -20.375 1 97 164 LEU B O 1
ATOM 2703 N N . LEU B 1 165 ? 8.836 -26.234 -20.141 1 96.12 165 LEU B N 1
ATOM 2704 C CA . LEU B 1 165 ? 9.305 -26.891 -21.375 1 96.12 165 LEU B CA 1
ATOM 2705 C C . LEU B 1 165 ? 9.367 -28.391 -21.188 1 96.12 165 LEU B C 1
ATOM 2707 O O . LEU B 1 165 ? 8.867 -29.141 -22.031 1 96.12 165 LEU B O 1
ATOM 2711 N N . ASN B 1 166 ? 9.93 -28.812 -20.125 1 95.88 166 ASN B N 1
ATOM 2712 C CA . ASN B 1 166 ? 10.133 -30.25 -19.875 1 95.88 166 ASN B CA 1
ATOM 2713 C C . ASN B 1 166 ? 8.805 -30.984 -19.75 1 95.88 166 ASN B C 1
ATOM 2715 O O . ASN B 1 166 ? 8.68 -32.125 -20.172 1 95.88 166 ASN B O 1
ATOM 2719 N N . GLU B 1 167 ? 7.785 -30.312 -19.188 1 94.06 167 GLU B N 1
ATOM 2720 C CA . GLU B 1 167 ? 6.496 -30.953 -18.938 1 94.06 167 GLU B CA 1
ATOM 2721 C C . GLU B 1 167 ? 5.512 -30.656 -20.062 1 94.06 167 GLU B C 1
ATOM 2723 O O . GLU B 1 167 ? 4.379 -31.141 -20.047 1 94.06 167 GLU B O 1
ATOM 2728 N N . GLY B 1 168 ? 5.895 -29.906 -21.047 1 92.69 168 GLY B N 1
ATOM 2729 C CA . GLY B 1 168 ? 5.062 -29.578 -22.203 1 92.69 168 GLY B CA 1
ATOM 2730 C C . GLY B 1 168 ? 3.795 -28.828 -21.828 1 92.69 168 GLY B C 1
ATOM 2731 O O . GLY B 1 168 ? 2.723 -29.109 -22.359 1 92.69 168 GLY B O 1
ATOM 2732 N N . LEU B 1 169 ? 3.932 -28.031 -20.844 1 91.81 169 LEU B N 1
ATOM 2733 C CA . LEU B 1 169 ? 2.758 -27.312 -20.359 1 91.81 169 LEU B CA 1
ATOM 2734 C C . LEU B 1 169 ? 2.318 -26.234 -21.344 1 91.81 169 LEU B C 1
ATOM 2736 O O . LEU B 1 169 ? 3.156 -25.547 -21.938 1 91.81 169 LEU B O 1
ATOM 2740 N N . TYR B 1 170 ? 1.029 -26.016 -21.531 1 88.88 170 TYR B N 1
ATOM 2741 C CA . TYR B 1 170 ? 0.359 -25.047 -22.406 1 88.88 170 TYR B CA 1
ATOM 2742 C C . TYR B 1 170 ? 0.525 -25.438 -23.875 1 88.88 170 TYR B C 1
ATOM 2744 O O . TYR B 1 170 ? 0.143 -24.672 -24.766 1 88.88 170 TYR B O 1
ATOM 2752 N N . ARG B 1 171 ? 1.155 -26.562 -24.234 1 81.94 171 ARG B N 1
ATOM 2753 C CA . ARG B 1 171 ? 1.334 -26.969 -25.609 1 81.94 171 ARG B CA 1
ATOM 2754 C C . ARG B 1 171 ? 0.162 -27.828 -26.094 1 81.94 171 ARG B C 1
ATOM 2756 O O . ARG B 1 171 ? -0.421 -28.578 -25.297 1 81.94 171 ARG B O 1
ATOM 2763 N N . GLU B 1 172 ? -0.753 -27.359 -26.859 1 64.5 172 GLU B N 1
ATOM 2764 C CA . GLU B 1 172 ? -1.764 -28.203 -27.484 1 64.5 172 GLU B CA 1
ATOM 2765 C C . GLU B 1 172 ? -1.165 -29.531 -27.938 1 64.5 172 GLU B C 1
ATOM 2767 O O . GLU B 1 172 ? -0.037 -29.578 -28.422 1 64.5 172 GLU B O 1
ATOM 2772 N N . THR B 1 173 ? -1.455 -30.719 -27.219 1 49.72 173 THR B N 1
ATOM 2773 C CA . THR B 1 173 ? -1.149 -32.031 -27.797 1 49.72 173 THR B CA 1
ATOM 2774 C C . THR B 1 173 ? -1.547 -32.062 -29.266 1 49.72 173 THR B C 1
ATOM 2776 O O . THR B 1 173 ? -2.705 -31.828 -29.609 1 49.72 173 THR B O 1
ATOM 2779 N N . LEU B 1 174 ? -0.773 -31.703 -30.203 1 44.5 174 LEU B N 1
ATOM 2780 C CA . LEU B 1 174 ? -0.985 -32.125 -31.594 1 44.5 174 LEU B CA 1
ATOM 2781 C C . LEU B 1 174 ? -1.365 -33.594 -31.656 1 44.5 174 LEU B C 1
ATOM 2783 O O . LEU B 1 174 ? -0.5 -34.469 -31.562 1 44.5 174 LEU B O 1
ATOM 2787 N N . SER B 1 175 ? -2.123 -34.25 -30.797 1 39.66 175 SER B N 1
ATOM 2788 C CA . SER B 1 175 ? -2.482 -35.594 -31.25 1 39.66 175 SER B CA 1
ATOM 2789 C C . SER B 1 175 ? -3.121 -35.562 -32.625 1 39.66 175 SER B C 1
ATOM 2791 O O . SER B 1 175 ? -4.277 -35.156 -32.781 1 39.66 175 SER B O 1
ATOM 2793 N N . GLY B 1 176 ? -2.52 -34.906 -33.562 1 33.16 176 GLY B N 1
ATOM 2794 C CA . GLY B 1 176 ? -2.828 -35.312 -34.938 1 33.16 176 GLY B CA 1
ATOM 2795 C C . GLY B 1 176 ? -2.658 -36.812 -35.156 1 33.16 176 GLY B C 1
ATOM 2796 O O . GLY B 1 176 ? -2.811 -37.281 -36.281 1 33.16 176 GLY B O 1
ATOM 2797 N N . ASN B 1 177 ? -2.535 -37.781 -34.219 1 29.95 177 ASN B N 1
ATOM 2798 C CA . ASN B 1 177 ? -2.67 -39.031 -34.969 1 29.95 177 ASN B CA 1
ATOM 2799 C C . ASN B 1 177 ? -4.098 -39.219 -35.469 1 29.95 177 ASN B C 1
ATOM 2801 O O . ASN B 1 177 ? -5.055 -38.906 -34.781 1 29.95 177 ASN B O 1
#

Organism: NCBI:txid1219067